Protein AF-0000000074722954 (afdb_homodimer)

Nearest PDB structures (foldseek):
  5m5e-assembly1_B  TM=3.782E-01  e=3.206E-01  Homo sapiens
  1yem-assembly1_A  TM=3.298E-01  e=7.039E-01  Pyrococcus furiosus DSM 3638
  4ktp-assembly1_B  TM=2.434E-01  e=5.622E-01  [Bacillus] selenitireducens MLS10
  6r31-assembly1_A  TM=1.936E-01  e=6.654E-01  Acetivibrio thermocellus ATCC 27405
  4zk9-assembly1_A  TM=1.381E-01  e=1.635E+00  Orf virus (strain NZ2)

pLDDT: mean 85.46, std 16.98, range [36.28, 98.69]

Structure (mmCIF, N/CA/C/O backbone):
data_AF-0000000074722954-model_v1
#
loop_
_entity.id
_entity.type
_entity.pdbx_description
1 polymer 'Excinuclease ABC subunit B'
#
loop_
_atom_site.group_PDB
_atom_site.id
_atom_site.type_symbol
_atom_site.label_atom_id
_atom_site.label_alt_id
_atom_site.label_comp_id
_atom_site.label_asym_id
_atom_site.label_entity_id
_atom_site.label_seq_id
_atom_site.pdbx_PDB_ins_code
_atom_site.Cartn_x
_atom_site.Cartn_y
_atom_site.Cartn_z
_atom_site.occupancy
_atom_site.B_iso_or_equiv
_atom_site.auth_seq_id
_atom_site.auth_comp_id
_atom_site.auth_asym_id
_atom_site.auth_atom_id
_atom_site.pdbx_PDB_model_num
ATOM 1 N N . MET A 1 1 ? 39 -19.141 -44.406 1 36.28 1 MET A N 1
ATOM 2 C 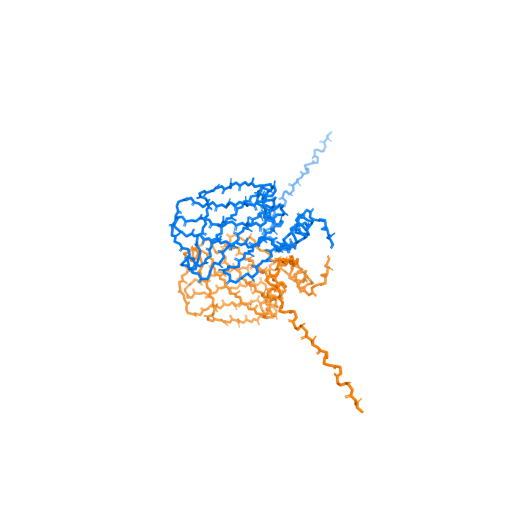CA . MET A 1 1 ? 37.625 -19.5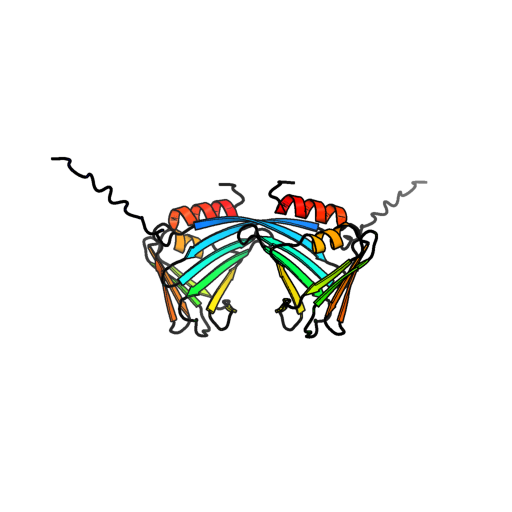47 -44.094 1 36.28 1 MET A CA 1
ATOM 3 C C . MET A 1 1 ? 37.219 -19.125 -42.688 1 36.28 1 MET A C 1
ATOM 5 O O . MET A 1 1 ? 37.781 -19.641 -41.719 1 36.28 1 MET A O 1
ATOM 9 N N . LEU A 1 2 ? 36.969 -17.797 -42.531 1 47.62 2 LEU A N 1
ATOM 10 C CA . LEU A 1 2 ? 36.625 -17.156 -41.281 1 47.62 2 LEU A CA 1
ATOM 11 C C . LEU A 1 2 ? 35.281 -17.672 -40.781 1 47.62 2 LEU A C 1
ATOM 13 O O . LEU A 1 2 ? 34.25 -17.547 -41.438 1 47.62 2 LEU A O 1
ATOM 17 N N . ARG A 1 3 ? 35.219 -18.703 -39.812 1 49.28 3 ARG A N 1
ATOM 18 C CA . ARG A 1 3 ? 34.062 -19.234 -39.125 1 49.28 3 ARG A CA 1
ATOM 19 C C . ARG A 1 3 ? 33.312 -18.109 -38.375 1 49.28 3 ARG A C 1
ATOM 21 O O . ARG A 1 3 ? 33.906 -17.453 -37.531 1 49.28 3 ARG A O 1
ATOM 28 N N . ALA A 1 4 ? 32.344 -17.406 -38.969 1 46.69 4 ALA A N 1
ATOM 29 C CA . ALA A 1 4 ? 31.406 -16.516 -38.281 1 46.69 4 ALA A CA 1
ATOM 30 C C . ALA A 1 4 ? 30.75 -17.234 -37.094 1 46.69 4 ALA A C 1
ATOM 32 O O . ALA A 1 4 ? 30.062 -18.234 -37.281 1 46.69 4 ALA A O 1
ATOM 33 N N . LEU A 1 5 ? 31.219 -17.078 -35.906 1 47.38 5 LEU A N 1
ATOM 34 C CA . LEU A 1 5 ? 30.562 -17.516 -34.656 1 47.38 5 LEU A CA 1
ATOM 35 C C . LEU A 1 5 ? 29.266 -16.75 -34.438 1 47.38 5 LEU A C 1
ATOM 37 O O . LEU A 1 5 ? 29.266 -15.531 -34.281 1 47.38 5 LEU A O 1
ATOM 41 N N . ALA A 1 6 ? 28.141 -17.188 -34.938 1 46.88 6 ALA A N 1
ATOM 42 C CA . ALA A 1 6 ? 26.797 -16.672 -34.656 1 46.88 6 ALA A CA 1
ATOM 43 C C . ALA A 1 6 ? 26.5 -16.734 -33.156 1 46.88 6 ALA A C 1
ATOM 45 O O . ALA A 1 6 ? 26.406 -17.828 -32.594 1 46.88 6 ALA A O 1
ATOM 46 N N . ILE A 1 7 ? 26.828 -15.734 -32.438 1 46.44 7 ILE A N 1
ATOM 47 C CA . ILE A 1 7 ? 26.359 -15.609 -31.047 1 46.44 7 ILE A CA 1
ATOM 48 C C . ILE A 1 7 ? 24.828 -15.547 -31.031 1 46.44 7 ILE A C 1
ATOM 50 O O . ILE A 1 7 ? 24.234 -14.594 -31.547 1 46.44 7 ILE A O 1
ATOM 54 N N . LEU A 1 8 ? 24.188 -16.672 -31.125 1 42.78 8 LEU A N 1
ATOM 55 C CA . LEU A 1 8 ? 22.75 -16.703 -30.844 1 42.78 8 LEU A CA 1
ATOM 56 C C . LEU A 1 8 ? 22.453 -16.047 -29.5 1 42.78 8 LEU A C 1
ATOM 58 O O . LEU A 1 8 ? 22.766 -16.609 -28.438 1 42.78 8 LEU A O 1
ATOM 62 N N . LEU A 1 9 ? 22.422 -14.766 -29.453 1 44.19 9 LEU A N 1
ATOM 63 C CA . LEU A 1 9 ? 21.844 -14.102 -28.281 1 44.19 9 LEU A CA 1
ATOM 64 C C . LEU A 1 9 ? 20.453 -14.648 -28 1 44.19 9 LEU A C 1
ATOM 66 O O . LEU A 1 9 ? 19.5 -14.367 -28.734 1 44.19 9 LEU A O 1
ATOM 70 N N . LEU A 1 10 ? 20.328 -15.852 -27.453 1 39.53 10 LEU A N 1
ATOM 71 C CA . LEU A 1 10 ? 19.047 -16.25 -26.875 1 39.53 10 LEU A CA 1
ATOM 72 C C . LEU A 1 10 ? 18.453 -15.133 -26.016 1 39.53 10 LE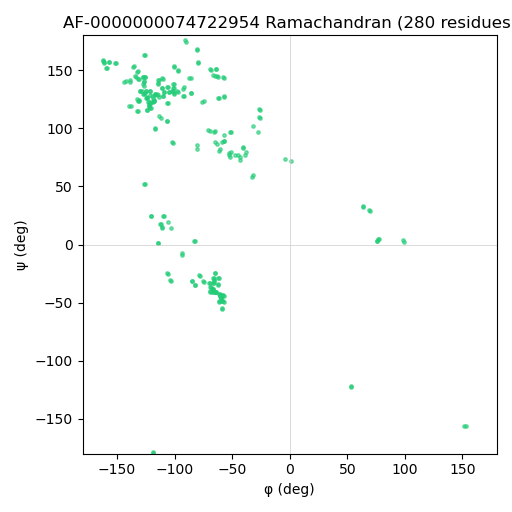U A C 1
ATOM 74 O O . LEU A 1 10 ? 19 -14.805 -24.969 1 39.53 10 LEU A O 1
ATOM 78 N N . SER A 1 11 ? 17.906 -14.156 -26.609 1 41.16 11 SER A N 1
ATOM 79 C CA . SER A 1 11 ? 17.031 -13.273 -25.844 1 41.16 11 SER A CA 1
ATOM 80 C C . SER A 1 11 ? 16.109 -14.07 -24.922 1 41.16 11 SER A C 1
ATOM 82 O O . SER A 1 11 ? 15.18 -14.727 -25.391 1 41.16 11 SER A O 1
ATOM 84 N N . THR A 1 12 ? 16.609 -14.633 -23.875 1 42.72 12 THR A N 1
ATOM 85 C CA . THR A 1 12 ? 15.719 -15.227 -22.875 1 42.72 12 THR A CA 1
ATOM 86 C C . THR A 1 12 ? 14.492 -14.344 -22.641 1 42.72 12 THR A C 1
ATOM 88 O O . THR A 1 12 ? 14.633 -13.156 -22.344 1 42.72 12 THR A O 1
ATOM 91 N N . ALA A 1 13 ? 13.516 -14.422 -23.406 1 45.38 13 ALA A N 1
ATOM 92 C CA . ALA A 1 13 ? 12.219 -13.82 -23.109 1 45.38 13 ALA A CA 1
ATOM 93 C C . ALA A 1 13 ? 12.016 -13.695 -21.609 1 45.38 13 ALA A C 1
ATOM 95 O O . ALA A 1 13 ? 12.359 -14.602 -20.844 1 45.38 13 ALA A O 1
ATOM 96 N N . PRO A 1 14 ? 12.047 -12.469 -21.125 1 46.34 14 PRO A N 1
ATOM 97 C CA . PRO A 1 14 ? 11.797 -12.398 -19.688 1 46.34 14 PRO A CA 1
ATOM 98 C C . PRO A 1 14 ? 10.719 -13.375 -19.219 1 46.34 14 PRO A C 1
ATOM 100 O O . PRO A 1 14 ? 9.586 -13.328 -19.719 1 46.34 14 PRO A O 1
ATOM 103 N N . ALA A 1 15 ? 10.984 -14.625 -19.078 1 49.38 15 ALA A N 1
ATOM 104 C CA . ALA A 1 15 ? 10.141 -15.617 -18.422 1 49.38 15 ALA A CA 1
ATOM 105 C C . ALA A 1 15 ? 9.234 -14.969 -17.375 1 49.38 15 ALA A C 1
ATOM 107 O O . ALA A 1 15 ? 9.609 -13.969 -16.75 1 49.38 15 ALA A O 1
ATOM 108 N N . LEU A 1 16 ? 7.797 -14.961 -17.484 1 63.81 16 LEU A N 1
ATOM 109 C CA . LEU A 1 16 ? 6.684 -14.766 -16.562 1 63.81 16 LEU A CA 1
ATOM 110 C C . LEU A 1 16 ? 7.027 -15.289 -15.172 1 63.81 16 LEU A C 1
ATOM 112 O O . LEU A 1 16 ? 6.629 -16.406 -14.805 1 63.81 16 LEU A O 1
ATOM 116 N N . ALA A 1 17 ? 8.102 -14.75 -14.602 1 81.75 17 ALA A N 1
ATOM 117 C CA . ALA A 1 17 ? 8.719 -15.281 -13.391 1 81.75 17 ALA A CA 1
ATOM 118 C C . ALA A 1 17 ? 8.047 -14.727 -12.141 1 81.75 17 ALA A C 1
ATOM 120 O O . ALA A 1 17 ? 7.438 -13.648 -12.18 1 81.75 17 ALA A O 1
ATOM 121 N N . TRP A 1 18 ? 7.914 -15.523 -11.117 1 92.69 18 TRP A N 1
ATOM 122 C CA . TRP A 1 18 ? 7.625 -15.086 -9.758 1 92.69 18 TRP A CA 1
ATOM 123 C C . TRP A 1 18 ? 8.742 -14.195 -9.219 1 92.69 18 TRP A C 1
ATOM 125 O O . TRP A 1 18 ? 9.93 -14.508 -9.383 1 92.69 18 TRP A O 1
ATOM 135 N N . GLU A 1 19 ? 8.398 -12.977 -8.727 1 89.31 19 GLU A N 1
ATOM 136 C CA . GLU A 1 19 ? 9.367 -12.016 -8.203 1 89.31 19 GLU A CA 1
ATOM 137 C C . GLU A 1 19 ? 8.922 -11.461 -6.852 1 89.31 19 GLU A C 1
ATOM 139 O O . GLU A 1 19 ? 7.727 -11.32 -6.598 1 89.31 19 GLU A O 1
ATOM 144 N N . VAL A 1 20 ? 9.898 -11.25 -5.941 1 86 20 VAL A N 1
ATOM 145 C CA . VAL A 1 20 ? 9.641 -10.555 -4.688 1 86 20 VAL A CA 1
ATOM 146 C C . VAL A 1 20 ? 10.047 -9.086 -4.82 1 86 20 VAL A C 1
ATOM 148 O O . VAL A 1 20 ? 11.078 -8.773 -5.418 1 86 20 VAL A O 1
ATOM 151 N N . ARG A 1 21 ? 9.164 -8.266 -4.406 1 77.69 21 ARG A N 1
ATOM 152 C CA . ARG A 1 21 ? 9.438 -6.836 -4.309 1 77.69 21 ARG A CA 1
ATOM 153 C C . ARG A 1 21 ? 9.305 -6.352 -2.865 1 77.69 21 ARG A C 1
ATOM 155 O O . ARG A 1 21 ? 8.5 -6.875 -2.098 1 77.69 21 ARG A O 1
ATOM 162 N N . GLN A 1 22 ? 10.367 -5.75 -2.516 1 71.56 22 GLN A N 1
ATOM 163 C CA . GLN A 1 22 ? 10.359 -5.152 -1.184 1 71.56 22 GLN A CA 1
ATOM 164 C C . GLN A 1 22 ? 10.414 -3.629 -1.262 1 71.56 22 GLN A C 1
ATOM 166 O O . GLN A 1 22 ? 11.203 -3.07 -2.023 1 71.56 22 GLN A O 1
ATOM 171 N N . GLY A 1 23 ? 9.422 -3.053 -0.933 1 67 23 GLY A N 1
ATOM 172 C CA . GLY A 1 23 ? 9.539 -1.604 -0.909 1 67 23 GLY A CA 1
ATOM 173 C C . GLY A 1 23 ? 9.102 -0.988 0.406 1 67 23 GLY A C 1
ATOM 174 O O . GLY A 1 23 ? 8.289 -1.567 1.129 1 67 23 GLY A O 1
ATOM 175 N N . ARG A 1 24 ? 9.922 -0.204 0.87 1 71.88 24 ARG A N 1
ATOM 176 C CA . ARG A 1 24 ? 9.609 0.565 2.068 1 71.88 24 ARG A CA 1
ATOM 177 C C . ARG A 1 24 ? 8.531 1.609 1.784 1 71.88 24 ARG A C 1
ATOM 179 O O . ARG A 1 24 ? 8.734 2.51 0.966 1 71.88 24 ARG A O 1
ATOM 186 N N . ILE A 1 25 ? 7.285 1.166 2.156 1 77.44 25 ILE A N 1
ATOM 187 C CA . ILE A 1 25 ? 6.258 2.197 2.061 1 77.44 25 ILE A CA 1
ATOM 188 C C . ILE A 1 25 ? 6.391 3.17 3.23 1 77.44 25 ILE A C 1
ATOM 190 O O . ILE A 1 25 ? 6.531 2.75 4.383 1 77.44 25 ILE A O 1
ATOM 194 N N . CYS A 1 26 ? 6.551 4.43 2.844 1 86.88 26 CYS A N 1
ATOM 195 C CA . CYS A 1 26 ? 6.578 5.477 3.859 1 8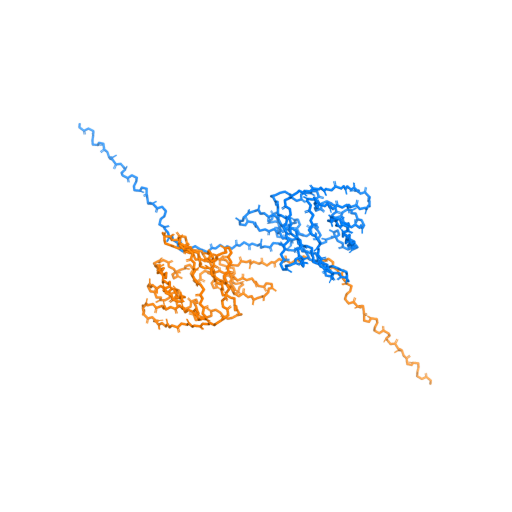6.88 26 CYS A CA 1
ATOM 196 C C . CYS A 1 26 ? 5.188 6.051 4.086 1 86.88 26 CYS A C 1
ATOM 198 O O . CYS A 1 26 ? 4.484 6.383 3.133 1 86.88 26 CYS A O 1
ATOM 200 N N . GLU A 1 27 ? 4.805 6.066 5.34 1 89.31 27 GLU A N 1
ATOM 201 C CA . GLU A 1 27 ? 3.494 6.625 5.648 1 89.31 27 GLU A CA 1
ATOM 202 C C . GLU A 1 27 ? 3.598 7.738 6.688 1 89.31 27 GLU A C 1
ATOM 204 O O . GLU A 1 27 ? 4.328 7.605 7.672 1 89.31 27 GLU A O 1
ATOM 209 N N . LEU A 1 28 ? 2.963 8.891 6.465 1 92.88 28 LEU A N 1
ATOM 210 C CA . LEU A 1 28 ? 2.691 9.969 7.406 1 92.88 28 LEU A CA 1
ATOM 211 C C . LEU A 1 28 ? 1.219 9.992 7.801 1 92.88 28 LEU A C 1
ATOM 213 O O . LEU A 1 28 ? 0.343 10.094 6.938 1 92.88 28 LEU A O 1
ATOM 217 N N . VAL A 1 29 ? 0.978 9.859 9.141 1 91.94 29 VAL A N 1
ATOM 218 C CA . VAL A 1 29 ? -0.409 9.695 9.562 1 91.94 29 VAL A CA 1
ATOM 219 C C . VAL A 1 29 ? -0.751 10.742 10.625 1 91.94 29 VAL A C 1
ATOM 221 O O . VAL A 1 29 ? 0.077 11.07 11.477 1 91.94 29 VAL A O 1
ATOM 224 N N . HIS A 1 30 ? -1.931 11.289 10.539 1 93.12 30 HIS A N 1
ATOM 225 C CA . HIS A 1 30 ? -2.572 12.109 11.562 1 93.12 30 HIS A CA 1
ATOM 226 C C . HIS A 1 30 ? -4.004 11.656 11.82 1 93.12 30 HIS A C 1
ATOM 228 O O . HIS A 1 30 ? -4.844 11.688 10.914 1 93.12 30 HIS A O 1
ATOM 234 N N . ASP A 1 31 ? -4.223 11.18 13.031 1 87.81 31 ASP A N 1
ATOM 235 C CA . ASP A 1 31 ? -5.578 10.828 13.438 1 87.81 31 ASP A CA 1
ATOM 236 C C . ASP A 1 31 ? -6.176 11.914 14.344 1 87.81 31 ASP A C 1
ATOM 238 O O . ASP A 1 31 ? -6.105 11.812 15.57 1 87.81 31 ASP A O 1
ATOM 242 N N . GLY A 1 32 ? -6.777 12.844 13.594 1 87.38 32 GLY A N 1
ATOM 243 C CA . GLY A 1 32 ? -7.312 13.984 14.32 1 87.38 32 GLY A CA 1
ATOM 244 C C . GLY A 1 32 ? -8.758 13.805 14.742 1 87.38 32 GLY A C 1
ATOM 245 O O . GLY A 1 32 ? -9.367 12.773 14.453 1 87.38 32 GLY A O 1
ATOM 246 N N . GLU A 1 33 ? -9.242 14.766 15.469 1 85.62 33 GLU A N 1
ATOM 247 C CA . GLU A 1 33 ? -10.602 14.742 15.992 1 85.62 33 GLU A CA 1
ATOM 248 C C . GLU A 1 33 ? -11.625 14.828 14.867 1 85.62 33 GLU A C 1
ATOM 250 O O . GLU A 1 33 ? -12.672 14.188 14.922 1 85.62 33 GLU A O 1
ATOM 255 N N . ASP A 1 34 ? -11.227 15.562 13.844 1 86.44 34 ASP A N 1
ATOM 256 C CA . ASP A 1 34 ? -12.227 15.844 12.82 1 86.44 34 ASP A CA 1
ATOM 257 C C . ASP A 1 34 ? -11.961 15.023 11.555 1 86.44 34 ASP A C 1
ATOM 259 O O . ASP A 1 34 ? -12.867 14.828 10.742 1 86.44 34 ASP A O 1
ATOM 263 N N . ALA A 1 35 ? -10.75 14.688 11.469 1 92.88 35 ALA A N 1
ATOM 264 C CA . ALA A 1 35 ? -10.383 13.945 10.266 1 92.88 35 ALA A CA 1
ATOM 265 C C . ALA A 1 35 ? -9.086 13.164 10.484 1 92.88 35 ALA A C 1
ATOM 267 O O . ALA A 1 35 ? -8.266 13.531 11.32 1 92.88 35 ALA A O 1
ATOM 268 N N . S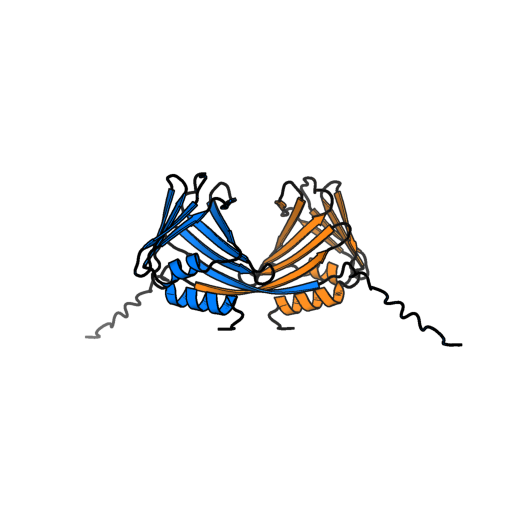ER A 1 36 ? -8.992 12.102 9.758 1 92.31 36 SER A N 1
ATOM 269 C CA . SER A 1 36 ? -7.703 11.43 9.625 1 92.31 36 SER A CA 1
ATOM 270 C C . SER A 1 36 ? -7.035 11.758 8.289 1 92.31 36 SER A C 1
ATOM 272 O O . SER A 1 36 ? -7.711 11.875 7.266 1 92.31 36 SER A O 1
ATOM 274 N N . VAL A 1 37 ? -5.773 11.992 8.32 1 95.44 37 VAL A N 1
ATOM 275 C CA . VAL A 1 37 ? -4.957 12.266 7.141 1 95.44 37 VAL A CA 1
ATOM 276 C C . VAL A 1 37 ? -3.836 11.234 7.039 1 95.44 37 VAL A C 1
ATOM 278 O O . VAL A 1 37 ? -3.164 10.938 8.031 1 95.44 37 VAL A O 1
ATOM 281 N N . ARG A 1 38 ? -3.658 10.664 5.832 1 93.88 38 ARG A N 1
ATOM 282 C CA . ARG A 1 38 ? -2.586 9.719 5.551 1 93.88 38 ARG A CA 1
ATOM 283 C C . ARG A 1 38 ? -1.857 10.086 4.262 1 93.88 38 ARG A C 1
ATOM 285 O O . ARG A 1 38 ? -2.486 10.266 3.217 1 93.88 38 ARG A O 1
ATOM 292 N N . VAL A 1 39 ? -0.583 10.266 4.336 1 95.69 39 VAL A N 1
ATOM 293 C CA . VAL A 1 39 ? 0.276 10.422 3.17 1 95.69 39 VAL A CA 1
ATOM 294 C C . VAL A 1 39 ? 1.143 9.18 2.992 1 95.69 39 VAL A C 1
ATOM 296 O O . VAL A 1 39 ? 1.722 8.672 3.957 1 95.69 39 VAL A O 1
ATOM 299 N N . THR A 1 40 ? 1.2 8.633 1.784 1 90.81 40 THR A N 1
ATOM 300 C CA . THR A 1 40 ? 2.018 7.453 1.513 1 90.81 40 THR A CA 1
ATOM 301 C C . THR A 1 40 ? 2.965 7.711 0.344 1 90.81 40 THR A C 1
ATOM 303 O O . THR A 1 40 ? 2.654 8.5 -0.549 1 90.81 40 THR A O 1
ATOM 306 N N . TYR A 1 41 ? 4.105 7.168 0.427 1 90.25 41 TYR A N 1
ATOM 307 C CA . TYR A 1 41 ? 5.031 7.031 -0.694 1 90.25 41 TYR A CA 1
ATOM 308 C C . TYR A 1 41 ? 5.387 5.566 -0.931 1 90.25 41 TYR A C 1
ATOM 310 O O . TYR A 1 41 ? 5.832 4.875 -0.012 1 90.25 41 TYR A O 1
ATOM 318 N N . ASP A 1 42 ? 5.094 5.137 -2.096 1 77.56 42 ASP A N 1
ATOM 319 C CA . ASP A 1 42 ? 5.473 3.795 -2.533 1 77.56 42 ASP A CA 1
ATOM 320 C C . ASP A 1 42 ? 6.617 3.848 -3.543 1 77.56 42 ASP A C 1
ATOM 322 O O . ASP A 1 42 ? 6.418 4.238 -4.695 1 77.56 42 ASP A O 1
ATOM 326 N N . PRO A 1 43 ? 7.805 3.48 -3.123 1 74.38 43 PRO A N 1
ATOM 327 C CA . PRO A 1 43 ? 8.938 3.557 -4.043 1 74.38 43 PRO A CA 1
ATOM 328 C C . PRO A 1 43 ? 8.805 2.6 -5.227 1 74.38 43 PRO A C 1
ATOM 330 O O . PRO A 1 43 ? 9.453 2.795 -6.262 1 74.38 43 PRO A O 1
ATOM 333 N N . ALA A 1 44 ? 8.078 1.585 -5.078 1 65.25 44 ALA A N 1
ATOM 334 C CA . ALA A 1 44 ? 7.902 0.642 -6.18 1 65.25 44 ALA A CA 1
ATOM 335 C C . ALA A 1 44 ? 7.082 1.262 -7.309 1 65.25 44 ALA A C 1
ATOM 337 O O . ALA A 1 44 ? 7.266 0.923 -8.477 1 65.25 44 ALA A O 1
ATOM 338 N N . LEU A 1 45 ? 6.164 2.012 -7.164 1 64.06 45 LEU A N 1
ATOM 339 C CA . LEU A 1 45 ? 5.332 2.766 -8.094 1 64.06 45 LEU A CA 1
ATOM 340 C C . LEU A 1 45 ? 5.699 4.246 -8.078 1 64.06 45 LEU A C 1
ATOM 342 O O . LEU A 1 45 ? 5.246 5.012 -8.93 1 64.06 45 LEU A O 1
ATOM 346 N N . PRO A 1 46 ? 6.812 4.492 -7.613 1 77.56 46 PRO A N 1
ATOM 347 C CA . PRO A 1 46 ? 7.238 5.746 -6.984 1 77.56 46 PRO A CA 1
ATOM 348 C C . PRO A 1 46 ? 6.156 6.824 -7.027 1 77.56 46 PRO A C 1
ATOM 350 O O . PRO A 1 46 ? 6.203 7.715 -7.879 1 77.56 46 PRO A O 1
ATOM 353 N N . GLU A 1 47 ? 5.16 6.688 -6.242 1 86.75 47 GLU A N 1
ATOM 354 C CA . GLU A 1 47 ? 4.023 7.602 -6.18 1 86.75 47 GLU A CA 1
ATOM 355 C C . GLU A 1 47 ? 3.672 7.945 -4.734 1 86.75 47 GLU A C 1
ATOM 357 O O . GLU A 1 47 ? 3.824 7.113 -3.838 1 86.75 47 GLU A O 1
ATOM 362 N N . TYR A 1 48 ? 3.24 9.273 -4.734 1 93 48 TYR A N 1
ATOM 363 C CA . TYR A 1 48 ? 2.674 9.75 -3.477 1 93 48 TYR A CA 1
ATOM 364 C C . TYR A 1 48 ? 1.152 9.672 -3.502 1 93 48 TYR A C 1
ATOM 366 O O . TYR A 1 48 ? 0.538 9.766 -4.566 1 93 48 TYR A O 1
ATOM 374 N N . ALA A 1 49 ? 0.593 9.469 -2.35 1 92.62 49 ALA A N 1
ATOM 375 C CA . ALA A 1 49 ? -0.846 9.641 -2.168 1 92.62 49 ALA A CA 1
ATOM 376 C C . ALA A 1 49 ? -1.154 10.336 -0.848 1 92.62 49 ALA A C 1
ATOM 378 O O . ALA A 1 49 ? -0.497 10.086 0.165 1 92.62 49 ALA A O 1
ATOM 379 N N . ILE A 1 50 ? -2.143 11.242 -0.907 1 96.5 50 ILE A N 1
ATOM 380 C CA . ILE A 1 50 ? -2.736 11.75 0.322 1 96.5 50 ILE A CA 1
ATOM 381 C C . ILE A 1 50 ? -4.203 11.336 0.399 1 96.5 50 ILE A C 1
ATOM 383 O O . ILE A 1 50 ? -4.945 11.461 -0.579 1 96.5 50 ILE A O 1
ATOM 387 N N . ALA A 1 51 ? -4.559 10.766 1.523 1 93.75 51 ALA A N 1
ATOM 388 C CA . ALA A 1 51 ? -5.934 10.375 1.83 1 93.75 51 ALA A CA 1
ATOM 389 C C . ALA A 1 51 ? -6.469 11.148 3.033 1 93.75 51 ALA A C 1
ATOM 391 O O . ALA A 1 51 ? -5.809 11.227 4.07 1 93.75 51 ALA A O 1
ATOM 392 N N . ILE A 1 52 ? -7.66 11.758 2.896 1 95.38 52 ILE A N 1
ATOM 393 C CA . ILE A 1 52 ? -8.312 12.516 3.957 1 95.38 52 ILE A CA 1
ATOM 394 C C . ILE A 1 52 ? -9.688 11.93 4.246 1 95.38 52 ILE A C 1
ATOM 396 O O . ILE A 1 52 ? -10.547 11.883 3.361 1 95.38 52 ILE A O 1
ATOM 400 N N . THR A 1 53 ? -9.875 11.477 5.453 1 92.44 53 THR A N 1
ATOM 401 C CA . THR A 1 53 ? -11.125 10.875 5.902 1 92.44 53 THR A CA 1
ATOM 402 C C . THR A 1 53 ? -11.75 11.703 7.023 1 92.44 53 THR A C 1
ATOM 404 O O . THR A 1 53 ? -11.383 11.555 8.188 1 92.44 53 THR A O 1
ATOM 407 N N . PRO A 1 54 ? -12.727 12.516 6.688 1 93.88 54 PRO A N 1
ATOM 408 C CA . PRO A 1 54 ? -13.414 13.289 7.723 1 93.88 54 PRO A CA 1
ATOM 409 C C . PRO A 1 54 ? -14.469 12.477 8.461 1 93.88 54 PRO A C 1
ATOM 411 O O . PRO A 1 54 ? -14.781 11.352 8.07 1 93.88 54 PRO A O 1
ATOM 414 N N . LYS A 1 55 ? -14.922 13.055 9.547 1 89.38 55 LYS A N 1
ATOM 415 C CA . LYS A 1 55 ? -15.984 12.414 10.32 1 89.38 55 LYS A CA 1
ATOM 416 C C . LYS A 1 55 ? -17.281 12.367 9.531 1 89.38 55 LYS A C 1
ATOM 418 O O . LYS A 1 55 ? -18.078 11.438 9.688 1 89.38 55 LYS A O 1
ATOM 423 N N . ARG A 1 56 ? -17.5 13.391 8.633 1 91.5 56 ARG A N 1
ATOM 424 C CA . ARG A 1 56 ? -18.641 13.414 7.719 1 91.5 56 ARG A CA 1
ATOM 425 C C . ARG A 1 56 ? -18.188 13.211 6.277 1 91.5 56 ARG A C 1
ATOM 427 O O . ARG A 1 56 ? -17.141 13.727 5.863 1 91.5 56 ARG A O 1
ATOM 434 N N . PRO A 1 57 ? -18.922 12.555 5.562 1 91.88 57 PRO A N 1
ATOM 435 C CA . PRO A 1 57 ? -18.484 12.211 4.207 1 91.88 57 PRO A CA 1
ATOM 436 C C . PRO A 1 57 ? -18.312 13.438 3.318 1 91.88 57 PRO A C 1
ATOM 438 O O . PRO A 1 57 ? -18.969 14.453 3.518 1 91.88 57 PRO A O 1
ATOM 441 N N . TRP A 1 58 ? -17.391 13.266 2.379 1 94.75 58 TRP A N 1
ATOM 442 C CA . TRP A 1 58 ? -17.203 14.273 1.337 1 94.75 58 TRP A CA 1
ATOM 443 C C . TRP A 1 58 ? -18.391 14.312 0.395 1 94.75 58 TRP A C 1
ATOM 445 O O . TRP A 1 58 ? -19.062 13.297 0.172 1 94.75 58 TRP A O 1
ATOM 455 N N . GLN A 1 59 ? -18.625 15.484 -0.157 1 92.12 59 GLN A N 1
ATOM 456 C CA . GLN A 1 59 ? -19.547 15.641 -1.283 1 92.12 59 GLN A CA 1
ATOM 457 C C . GLN A 1 59 ? -18.781 15.75 -2.6 1 92.12 59 GLN A C 1
ATOM 459 O O . GLN A 1 59 ? -17.641 16.219 -2.623 1 92.12 59 GLN A O 1
ATOM 464 N N . GLN A 1 60 ? -19.469 15.336 -3.574 1 91.12 60 GLN A N 1
ATOM 465 C CA . GLN A 1 60 ? -18.828 15.406 -4.879 1 91.12 60 GLN A CA 1
ATOM 466 C C . GLN A 1 60 ? -18.5 16.844 -5.254 1 91.12 60 GLN A C 1
ATOM 468 O O . GLN A 1 60 ? -19.234 17.766 -4.879 1 91.12 60 GLN A O 1
ATOM 473 N N . GLY A 1 61 ? -17.359 16.969 -5.941 1 92 61 GLY A N 1
ATOM 474 C CA . GLY A 1 61 ? -16.906 18.25 -6.473 1 92 61 GLY A CA 1
ATOM 475 C C . GLY A 1 61 ? -15.867 18.094 -7.574 1 92 61 GLY A C 1
ATOM 476 O O . GLY A 1 61 ? -15.203 17.062 -7.668 1 92 61 GLY A O 1
ATOM 477 N N . SER A 1 62 ? -15.75 19.141 -8.43 1 93.88 62 SER A N 1
ATOM 478 C CA . SER A 1 62 ? -14.898 19.047 -9.602 1 93.88 62 SER A CA 1
ATOM 479 C C . SER A 1 62 ? -13.453 19.391 -9.266 1 93.88 62 SER A C 1
ATOM 481 O O . SER A 1 62 ? -12.523 18.906 -9.93 1 93.88 62 SER A O 1
ATOM 483 N N . ILE A 1 63 ? -13.336 20.312 -8.273 1 96.56 63 ILE A N 1
ATOM 484 C CA . ILE A 1 63 ? -11.992 20.766 -7.922 1 96.56 63 ILE A CA 1
ATOM 485 C C . ILE A 1 63 ? -11.742 20.531 -6.434 1 96.56 63 ILE A C 1
ATOM 487 O O . ILE A 1 63 ? -12.57 20.906 -5.594 1 96.56 63 ILE A O 1
ATOM 491 N N . PHE A 1 64 ? -10.742 19.891 -6.152 1 97.75 64 PHE A N 1
ATOM 492 C CA . PHE A 1 64 ? -10.242 19.75 -4.789 1 97.75 64 PHE A CA 1
ATOM 493 C C . PHE A 1 64 ? -9.07 20.703 -4.543 1 97.75 64 PHE A C 1
ATOM 495 O O . PHE A 1 64 ? -8.195 20.844 -5.398 1 97.75 64 PHE A O 1
ATOM 502 N N . ALA A 1 65 ? -9.125 21.375 -3.371 1 98.25 65 ALA A N 1
ATOM 503 C CA . ALA A 1 65 ? -8.039 22.297 -3.025 1 98.25 65 ALA A CA 1
ATOM 504 C C . ALA A 1 65 ? -7.562 22.062 -1.594 1 98.25 65 ALA A C 1
ATOM 506 O O . ALA A 1 65 ? -8.336 21.625 -0.738 1 98.25 65 ALA A O 1
ATOM 507 N N . MET A 1 66 ? -6.324 22.281 -1.358 1 98.31 66 MET A N 1
ATOM 508 C CA . MET A 1 66 ? -5.734 22.375 -0.027 1 98.31 66 MET A CA 1
ATOM 509 C C . MET A 1 66 ? -5.109 23.766 0.183 1 98.31 66 MET A C 1
ATOM 511 O O . MET A 1 66 ? -4.285 24.203 -0.62 1 98.31 66 MET A O 1
ATOM 515 N N . ARG A 1 67 ? -5.574 24.406 1.18 1 98.69 67 ARG A N 1
ATOM 516 C CA . ARG A 1 67 ? -4.988 25.672 1.595 1 98.69 67 ARG A CA 1
ATOM 517 C C . ARG A 1 67 ? -4.141 25.5 2.852 1 98.69 67 ARG A C 1
ATOM 519 O O . ARG A 1 67 ? -4.598 24.922 3.838 1 98.69 67 ARG A O 1
ATOM 526 N N . PHE A 1 68 ? -2.979 26.016 2.801 1 98.69 68 PHE A N 1
ATOM 527 C CA . PHE A 1 68 ? -2.074 26.016 3.945 1 98.69 68 PHE A CA 1
ATOM 528 C C . PHE A 1 68 ? -1.904 27.422 4.512 1 98.69 68 PHE A C 1
ATOM 530 O O . PHE A 1 68 ? -1.572 28.344 3.777 1 98.69 68 PHE A O 1
ATOM 537 N N . ASP A 1 69 ? -2.125 27.531 5.809 1 98.62 69 ASP A N 1
ATOM 538 C CA . ASP A 1 69 ? -2 28.812 6.488 1 98.62 69 ASP A CA 1
ATOM 539 C C . ASP A 1 69 ? -0.841 28.812 7.48 1 98.62 69 ASP A C 1
ATOM 541 O O . ASP A 1 69 ? -0.761 27.922 8.336 1 98.62 69 ASP A O 1
ATOM 545 N N . GLY A 1 70 ? 0.012 29.688 7.414 1 98.19 70 GLY A N 1
ATOM 546 C CA . GLY A 1 70 ? 1.196 29.828 8.242 1 98.19 70 GLY A CA 1
ATOM 547 C C . GLY A 1 70 ? 2.332 30.562 7.551 1 98.19 70 GLY A C 1
ATOM 548 O O . GLY A 1 70 ? 2.096 31.391 6.668 1 98.19 70 GLY A O 1
ATOM 549 N N . PRO A 1 71 ? 3.59 30.359 7.969 1 98 71 PRO A N 1
ATOM 550 C CA . PRO A 1 71 ? 4.754 31.125 7.5 1 98 71 PRO A CA 1
ATOM 551 C C . PRO A 1 71 ? 4.996 30.969 6 1 98 71 PRO A C 1
ATOM 553 O O . PRO A 1 71 ? 5.547 31.859 5.363 1 98 71 PRO A O 1
ATOM 556 N N . ARG A 1 72 ? 4.629 29.859 5.434 1 97.88 72 ARG A N 1
ATOM 557 C CA . ARG A 1 72 ? 4.797 29.609 4.008 1 97.88 72 ARG A CA 1
ATOM 558 C C . ARG A 1 72 ? 3.477 29.203 3.361 1 97.88 72 ARG A C 1
ATOM 560 O O . ARG A 1 72 ? 3.4 28.172 2.676 1 97.88 72 ARG A O 1
ATOM 567 N N . GLY A 1 73 ? 2.51 30 3.592 1 97.75 73 GLY A N 1
ATOM 568 C CA . GLY A 1 73 ? 1.16 29.734 3.121 1 97.75 73 GLY A CA 1
ATOM 569 C C . GLY A 1 73 ? 1.076 29.562 1.615 1 97.75 73 GLY A C 1
ATOM 570 O O . GLY A 1 73 ? 1.826 30.203 0.872 1 97.75 73 GLY A O 1
ATOM 571 N N . ASN A 1 74 ? 0.201 28.672 1.15 1 97.25 74 ASN A N 1
ATOM 572 C CA . ASN A 1 74 ? -0.045 28.391 -0.258 1 97.25 74 ASN A CA 1
ATOM 573 C C . ASN A 1 74 ? -1.378 27.672 -0.457 1 97.25 74 ASN A C 1
ATOM 575 O O .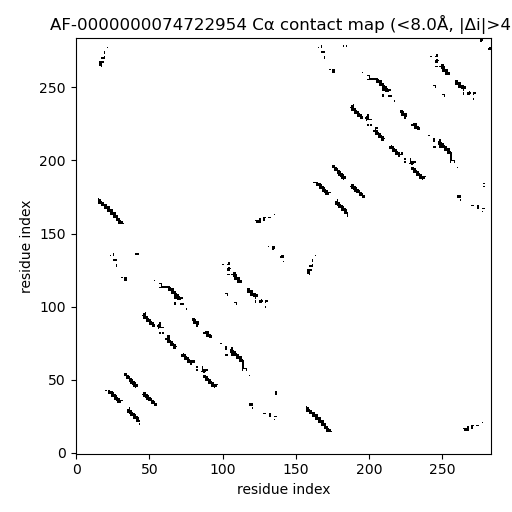 ASN A 1 74 ? -1.963 27.156 0.5 1 97.25 74 ASN A O 1
ATOM 579 N N . THR A 1 75 ? -1.882 27.766 -1.637 1 98.06 75 THR A N 1
ATOM 580 C CA . THR A 1 75 ? -3.059 26.984 -2.018 1 98.06 75 THR A CA 1
ATOM 581 C C . THR A 1 75 ? -2.768 26.141 -3.25 1 98.06 75 THR A C 1
ATOM 583 O O . THR A 1 75 ? -2.266 26.641 -4.258 1 98.06 75 THR A O 1
ATOM 586 N N . ILE A 1 76 ? -3.029 24.812 -3.154 1 97.5 76 ILE A N 1
ATOM 587 C CA . ILE A 1 76 ? -2.875 23.875 -4.262 1 97.5 76 ILE A CA 1
ATOM 588 C C . ILE A 1 76 ? -4.238 23.312 -4.656 1 97.5 76 ILE A C 1
ATOM 590 O O . ILE A 1 76 ? -5.086 23.062 -3.799 1 97.5 76 ILE A O 1
ATOM 594 N N . SER A 1 77 ? -4.426 23.141 -5.949 1 97.12 77 SER A N 1
ATOM 595 C CA . SER A 1 77 ? -5.699 22.609 -6.422 1 97.12 77 SER A CA 1
ATOM 596 C C . SER A 1 77 ? -5.488 21.531 -7.484 1 97.12 77 SER A C 1
ATOM 598 O O . SER A 1 77 ? -4.434 21.484 -8.125 1 97.12 77 SER A O 1
ATOM 600 N N . THR A 1 78 ? -6.383 20.656 -7.605 1 96.25 78 THR A N 1
ATOM 601 C CA . THR A 1 78 ? -6.367 19.594 -8.609 1 96.25 78 THR A CA 1
ATOM 602 C C . THR A 1 78 ? -7.785 19.172 -8.969 1 96.25 78 THR A C 1
ATOM 604 O O . THR A 1 78 ? -8.719 19.359 -8.188 1 96.25 78 THR A O 1
ATOM 607 N N . ASP A 1 79 ? -7.902 18.641 -10.109 1 94.81 79 ASP A N 1
ATOM 608 C CA . ASP A 1 79 ? -9.172 18.016 -10.508 1 94.81 79 ASP A CA 1
ATOM 609 C C . ASP A 1 79 ? -9.039 16.5 -10.609 1 94.81 79 ASP A C 1
ATOM 611 O O . ASP A 1 79 ? -9.922 15.836 -11.148 1 94.81 79 ASP A O 1
ATOM 615 N N . ARG A 1 80 ? -8.023 15.914 -10.086 1 91.25 80 ARG A N 1
ATOM 616 C CA . ARG A 1 80 ? -7.723 14.5 -10.258 1 91.25 80 ARG A CA 1
ATOM 617 C C . ARG A 1 80 ? -7.926 13.734 -8.961 1 91.25 80 ARG A C 1
ATOM 619 O O . ARG A 1 80 ? -7.316 12.688 -8.75 1 91.25 80 ARG A O 1
ATOM 626 N N . HIS A 1 81 ? -8.734 14.203 -8.062 1 93.44 81 HIS A N 1
ATOM 627 C CA . HIS A 1 81 ? -9.039 13.516 -6.82 1 93.44 81 HIS A CA 1
ATOM 628 C C . HIS A 1 81 ? -10.07 12.406 -7.039 1 93.44 81 HIS A C 1
ATOM 630 O O . HIS A 1 81 ? -10.781 12.414 -8.047 1 93.44 81 HIS A O 1
ATOM 636 N N . ALA A 1 82 ? -10.055 11.445 -6.145 1 87.88 82 ALA A N 1
ATOM 637 C CA . ALA A 1 82 ? -11.031 10.359 -6.152 1 87.88 82 ALA A CA 1
ATOM 638 C C . ALA A 1 82 ? -11.711 10.219 -4.789 1 87.88 82 ALA A C 1
ATOM 640 O O . ALA A 1 82 ? -11.086 10.453 -3.752 1 87.88 82 ALA A O 1
ATOM 641 N N . LEU A 1 83 ? -13 9.875 -4.824 1 87.44 83 LEU A N 1
ATOM 642 C CA . LEU A 1 83 ? -13.734 9.539 -3.605 1 87.44 83 LEU A CA 1
ATOM 643 C C . LEU A 1 83 ? -13.969 8.031 -3.51 1 87.44 83 LEU A C 1
ATOM 645 O O . LEU A 1 83 ? -14.242 7.379 -4.52 1 87.44 83 LEU A O 1
ATOM 649 N N . SER A 1 84 ? -13.734 7.504 -2.33 1 80 84 SER A N 1
ATOM 650 C CA . SER A 1 84 ? -14.023 6.098 -2.07 1 80 84 SER A CA 1
ATOM 651 C C . SER A 1 84 ? -14.93 5.934 -0.854 1 80 84 SER A C 1
ATOM 653 O O . SER A 1 84 ? -15.133 6.883 -0.094 1 80 84 SER A O 1
ATOM 655 N N . GLY A 1 85 ? -15.562 4.703 -0.721 1 76.75 85 GLY A N 1
ATOM 656 C CA . GLY A 1 85 ? -16.391 4.438 0.437 1 76.75 85 GLY A CA 1
ATOM 657 C C . GLY A 1 85 ? -17.609 5.34 0.514 1 76.75 85 GLY A C 1
ATOM 658 O O . GLY A 1 85 ? -17.984 5.789 1.598 1 76.75 85 GLY A O 1
ATOM 659 N N . GLY A 1 86 ? -18.109 5.695 -0.669 1 78.5 86 GLY A N 1
ATOM 660 C CA . GLY A 1 86 ? -19.281 6.566 -0.669 1 78.5 86 GLY A CA 1
ATOM 661 C C . GLY A 1 86 ? -18.969 7.969 -0.18 1 78.5 86 GLY A C 1
ATOM 662 O O . GLY A 1 86 ? -19.797 8.594 0.484 1 78.5 86 GLY A O 1
ATOM 663 N N . GLY A 1 87 ? -17.766 8.461 -0.367 1 86.12 87 GLY A N 1
ATOM 664 C CA . GLY A 1 87 ? -17.375 9.805 0.034 1 86.12 87 GLY A CA 1
ATOM 665 C C . GLY A 1 87 ? -16.625 9.828 1.356 1 86.12 87 GLY A C 1
ATOM 666 O O . GLY A 1 87 ? -16.281 10.906 1.858 1 86.12 87 GLY A O 1
ATOM 667 N N . ALA A 1 88 ? -16.391 8.734 1.911 1 85.06 88 ALA A N 1
ATOM 668 C CA . ALA A 1 88 ? -15.742 8.672 3.221 1 85.06 88 ALA A CA 1
ATOM 669 C C . ALA A 1 88 ? -14.305 9.172 3.148 1 85.06 88 ALA A C 1
ATOM 671 O O . ALA A 1 88 ? -13.828 9.852 4.062 1 85.06 88 ALA A O 1
ATOM 672 N N . THR A 1 89 ? -13.664 8.805 2.006 1 89.44 89 THR A N 1
ATOM 673 C CA . THR A 1 89 ? -12.258 9.148 1.881 1 89.44 89 THR A CA 1
ATOM 674 C C . THR A 1 89 ? -11.984 9.828 0.542 1 89.44 89 THR A C 1
ATOM 676 O O . THR A 1 89 ? -12.477 9.383 -0.497 1 89.44 89 THR A O 1
ATOM 679 N N . LEU A 1 90 ? -11.266 10.953 0.563 1 94.12 90 LEU A N 1
ATOM 680 C CA . LEU A 1 90 ? -10.742 11.633 -0.616 1 94.12 90 LEU A CA 1
ATOM 681 C C . LEU A 1 90 ? -9.258 11.32 -0.81 1 94.12 90 LEU A C 1
ATOM 683 O O . LEU A 1 90 ? -8.477 11.406 0.135 1 94.12 90 LEU A O 1
ATOM 687 N N . THR A 1 91 ? -8.922 10.922 -2.016 1 92.38 91 THR A N 1
ATOM 688 C CA . THR A 1 91 ? -7.527 10.586 -2.289 1 92.38 91 THR A CA 1
ATOM 689 C C . THR A 1 91 ? -7.012 11.367 -3.498 1 92.38 91 THR A C 1
ATOM 691 O O . THR A 1 91 ? -7.723 11.508 -4.496 1 92.38 91 THR A O 1
ATOM 694 N N . VAL A 1 92 ? -5.824 11.906 -3.432 1 94.5 92 VAL A N 1
ATOM 695 C CA . VAL A 1 92 ? -5.055 12.461 -4.543 1 94.5 92 VAL A CA 1
ATOM 696 C C . VAL A 1 92 ? -3.734 11.711 -4.684 1 94.5 92 VAL A C 1
ATOM 698 O O . VAL A 1 92 ? -3.041 11.469 -3.691 1 94.5 92 VAL A O 1
ATOM 701 N N . THR A 1 93 ? -3.43 11.25 -5.824 1 90.56 93 THR A N 1
ATOM 702 C CA . THR A 1 93 ? -2.154 10.609 -6.121 1 90.56 93 THR A CA 1
ATOM 703 C C . THR A 1 93 ? -1.352 11.445 -7.117 1 90.56 93 THR A C 1
ATOM 705 O O . THR A 1 93 ? -1.918 12.039 -8.039 1 90.56 93 THR A O 1
ATOM 708 N N . ASP A 1 94 ? -0.077 11.531 -6.848 1 91.44 94 ASP A N 1
ATOM 709 C CA . ASP A 1 94 ? 0.817 12.25 -7.75 1 91.44 94 ASP A CA 1
ATOM 710 C C . ASP A 1 94 ? 2.258 11.773 -7.594 1 91.44 94 ASP A C 1
ATOM 712 O O . ASP A 1 94 ? 2.623 11.219 -6.555 1 91.44 94 ASP A O 1
ATOM 716 N N . ARG A 1 95 ? 3.057 11.977 -8.633 1 89.25 95 ARG A N 1
ATOM 717 C CA . ARG A 1 95 ? 4.465 11.602 -8.578 1 89.25 95 ARG A CA 1
ATOM 718 C C . ARG A 1 95 ? 5.273 12.617 -7.781 1 89.25 95 ARG A C 1
ATOM 720 O O . ARG A 1 95 ? 6.348 12.297 -7.266 1 89.25 95 ARG A O 1
ATOM 727 N N . GLY A 1 96 ? 4.816 13.93 -7.715 1 91.06 96 GLY A N 1
ATOM 728 C CA . GLY A 1 96 ? 5.473 14.977 -6.945 1 91.06 96 GLY A CA 1
ATOM 729 C C . GLY A 1 96 ? 4.594 15.547 -5.848 1 91.06 96 GLY A C 1
ATOM 730 O O . GLY A 1 96 ? 3.459 15.961 -6.102 1 91.06 96 GLY A O 1
ATOM 731 N N . PHE A 1 97 ? 5.152 15.469 -4.609 1 94.75 97 PHE A N 1
ATOM 732 C CA . PHE A 1 97 ? 4.395 15.961 -3.465 1 94.75 97 PHE A CA 1
ATOM 733 C C . PHE A 1 97 ? 5.152 17.078 -2.76 1 94.75 97 PHE A C 1
ATOM 735 O O . PHE A 1 97 ? 4.832 17.438 -1.621 1 94.75 97 PHE A O 1
ATOM 742 N N . GLY A 1 98 ? 6.035 17.75 -3.52 1 96.06 98 GLY A N 1
ATOM 743 C CA . GLY A 1 98 ? 6.84 18.781 -2.895 1 96.06 98 GLY A CA 1
ATOM 744 C C . GLY A 1 98 ? 6.012 19.875 -2.234 1 96.06 98 GLY A C 1
ATOM 745 O O . GLY A 1 98 ? 6.242 20.219 -1.074 1 96.06 98 GLY A O 1
ATOM 746 N N . ASN A 1 99 ? 5.031 20.422 -2.914 1 97.12 99 ASN A N 1
ATOM 747 C CA . ASN A 1 99 ? 4.219 21.516 -2.398 1 97.12 99 ASN A CA 1
ATOM 748 C C . ASN A 1 99 ? 3.318 21.062 -1.256 1 97.12 99 ASN A C 1
ATOM 750 O O . ASN A 1 99 ? 3.092 21.797 -0.301 1 97.12 99 ASN A O 1
ATOM 754 N N . VAL A 1 100 ? 2.756 19.875 -1.381 1 97.94 100 VAL A N 1
ATOM 755 C CA . VAL A 1 100 ? 1.922 19.344 -0.307 1 97.94 100 VAL A CA 1
ATOM 756 C C . VAL A 1 100 ? 2.756 19.188 0.961 1 97.94 100 VAL A C 1
ATOM 758 O O . VAL A 1 100 ? 2.367 19.656 2.033 1 97.94 100 VAL A O 1
ATOM 761 N N . LEU A 1 101 ? 3.939 18.547 0.818 1 98.19 101 LEU A N 1
ATOM 762 C CA . LEU A 1 101 ? 4.793 18.281 1.973 1 98.19 101 LEU A CA 1
ATOM 763 C C . LEU A 1 101 ? 5.328 19.578 2.564 1 98.19 101 LEU A C 1
ATOM 765 O O . LEU A 1 101 ? 5.426 19.719 3.785 1 98.19 101 LEU A O 1
ATOM 769 N N . ASN A 1 102 ? 5.672 20.531 1.686 1 98.38 102 ASN A N 1
ATOM 770 C CA . ASN A 1 102 ? 6.035 21.844 2.197 1 98.38 102 ASN A CA 1
ATOM 771 C C . ASN A 1 102 ? 4.887 22.484 2.977 1 98.38 102 ASN A C 1
ATOM 773 O O . ASN A 1 102 ? 5.105 23.078 4.035 1 98.38 102 ASN A O 1
ATOM 777 N N . GLY A 1 103 ? 3.719 22.391 2.449 1 98.62 103 GLY A N 1
ATOM 778 C CA . GLY A 1 103 ? 2.555 22.922 3.145 1 98.62 103 GLY A CA 1
ATOM 779 C C . GLY A 1 103 ? 2.365 22.312 4.523 1 98.62 103 GLY A C 1
ATOM 780 O O . GLY A 1 103 ? 2.125 23.031 5.496 1 98.62 103 GLY A O 1
ATOM 781 N N . LEU A 1 104 ? 2.518 21.016 4.633 1 98.31 104 LEU A N 1
ATOM 782 C CA . LEU A 1 104 ? 2.338 20.312 5.895 1 98.31 104 LEU A CA 1
ATOM 783 C C . LEU A 1 104 ? 3.467 20.641 6.867 1 98.31 104 LEU A C 1
ATOM 785 O O . LEU A 1 104 ? 3.24 20.75 8.078 1 98.31 104 LEU A O 1
ATOM 789 N N . GLU A 1 105 ? 4.668 20.875 6.395 1 98.25 105 GLU A N 1
ATOM 790 C CA . GLU A 1 105 ? 5.859 21.016 7.227 1 98.25 105 GLU A CA 1
ATOM 791 C C . GLU A 1 105 ? 5.977 22.422 7.797 1 98.25 105 GLU A C 1
ATOM 793 O O . GLU A 1 105 ? 6.418 22.609 8.938 1 98.25 105 GLU A O 1
ATOM 798 N N . PHE A 1 106 ? 5.566 23.359 7.043 1 98.56 106 PHE A N 1
ATOM 799 C CA . PHE A 1 106 ? 6.043 24.688 7.391 1 98.56 106 PHE A CA 1
ATOM 800 C C . PHE A 1 106 ? 4.887 25.578 7.836 1 98.56 106 PHE A C 1
ATOM 802 O O . PHE A 1 106 ? 5.082 26.766 8.117 1 98.56 106 PHE A O 1
ATOM 809 N N . ASN A 1 107 ? 3.699 25.047 7.863 1 98.56 107 ASN A N 1
ATOM 810 C CA . ASN A 1 107 ? 2.562 25.906 8.203 1 98.56 107 ASN A CA 1
ATOM 811 C C . ASN A 1 107 ? 1.865 25.422 9.477 1 98.56 107 ASN A C 1
ATOM 813 O O . ASN A 1 107 ? 2.373 24.531 10.164 1 98.56 107 ASN A O 1
ATOM 817 N N . HIS A 1 108 ? 0.806 26.125 9.852 1 98.12 108 HIS A N 1
ATOM 818 C CA . HIS A 1 108 ? 0.144 25.844 11.125 1 98.12 108 HIS A CA 1
ATOM 819 C C . HIS A 1 108 ? -1.152 25.078 10.914 1 98.12 108 HIS A C 1
ATOM 821 O O . HIS A 1 108 ? -1.588 24.328 11.797 1 98.12 108 HIS A O 1
ATOM 827 N N . THR A 1 109 ? -1.755 25.328 9.789 1 98.12 109 THR A N 1
ATOM 828 C CA . THR A 1 109 ? -3.037 24.703 9.516 1 98.12 109 THR A CA 1
ATOM 829 C C . THR A 1 109 ? -3.158 24.344 8.039 1 98.12 109 THR A C 1
ATOM 831 O O . THR A 1 109 ? -2.68 25.078 7.176 1 98.12 109 THR A O 1
ATOM 834 N N . ALA A 1 110 ? -3.719 23.188 7.77 1 98.5 110 ALA A N 1
ATOM 835 C CA . ALA A 1 110 ? -4.152 22.797 6.434 1 98.5 110 ALA A CA 1
ATOM 836 C C . ALA A 1 110 ? -5.672 22.734 6.344 1 98.5 110 ALA A C 1
ATOM 838 O O . ALA A 1 110 ? -6.328 22.188 7.234 1 98.5 110 ALA A O 1
ATOM 839 N N . THR A 1 111 ? -6.219 23.266 5.312 1 98.44 111 THR A N 1
ATOM 840 C CA . THR A 1 111 ? -7.652 23.219 5.051 1 98.44 111 THR A CA 1
ATOM 841 C C . THR A 1 111 ? -7.926 22.531 3.711 1 98.44 111 THR A C 1
ATOM 843 O O . THR A 1 111 ? -7.461 23 2.668 1 98.44 111 THR A O 1
ATOM 846 N N . ALA A 1 112 ? -8.633 21.406 3.785 1 98.44 112 ALA A N 1
ATOM 847 C CA . ALA A 1 112 ? -9.07 20.703 2.584 1 98.44 112 ALA A CA 1
ATOM 848 C C . ALA A 1 112 ? -10.469 21.141 2.166 1 98.44 112 ALA A C 1
ATOM 850 O O . ALA A 1 112 ? -11.375 21.203 2.996 1 98.44 112 ALA A O 1
ATOM 851 N N . LEU A 1 113 ? -10.586 21.391 0.877 1 97.5 113 LEU A N 1
ATOM 852 C CA . LEU A 1 113 ? -11.828 21.953 0.373 1 97.5 113 LEU A CA 1
ATOM 853 C C . LEU A 1 113 ? -12.328 21.172 -0.838 1 97.5 113 LEU A C 1
ATOM 855 O O . LEU A 1 113 ? -11.586 20.969 -1.803 1 97.5 113 LEU A O 1
ATOM 859 N N . LEU A 1 114 ? -13.492 20.703 -0.767 1 97.19 114 LEU A N 1
ATOM 860 C CA . LEU A 1 114 ? -14.219 20.125 -1.895 1 97.19 114 LEU A CA 1
ATOM 861 C C . LEU A 1 114 ? -15.672 20.578 -1.89 1 97.19 114 LEU A C 1
ATOM 863 O O . LEU A 1 114 ? -16.438 20.188 -1.01 1 97.19 114 LEU A O 1
ATOM 867 N N . GLY A 1 115 ? -16.047 21.297 -3.016 1 92 115 GLY A N 1
ATOM 868 C CA . GLY A 1 115 ? -17.375 21.875 -2.973 1 92 115 GLY A CA 1
ATOM 869 C C . GLY A 1 115 ? -17.625 22.719 -1.732 1 92 115 GLY A C 1
ATOM 870 O O . GLY A 1 115 ? -16.859 23.625 -1.431 1 92 115 GLY A O 1
ATOM 871 N N . GLU A 1 116 ? -18.672 22.359 -0.95 1 91.06 116 GLU A N 1
ATOM 872 C CA . GLU A 1 116 ? -19.031 23.109 0.245 1 91.06 116 GLU A CA 1
ATOM 873 C C . GLU A 1 116 ? -18.375 22.516 1.49 1 91.06 116 GLU A C 1
ATOM 875 O O . GLU A 1 116 ? -18.453 23.094 2.576 1 91.06 116 GLU A O 1
ATOM 880 N N . ARG A 1 117 ? -17.75 21.406 1.348 1 93.88 117 ARG A N 1
ATOM 881 C CA . ARG A 1 117 ? -17.125 20.75 2.494 1 93.88 117 ARG A CA 1
ATOM 882 C C . ARG A 1 117 ? -15.727 21.297 2.74 1 93.88 117 ARG A C 1
ATOM 884 O O . ARG A 1 117 ? -14.93 21.406 1.81 1 93.88 117 ARG A O 1
ATOM 891 N N . THR A 1 118 ? -15.562 21.625 3.986 1 96.25 118 THR A N 1
ATOM 892 C CA . THR A 1 118 ? -14.266 22.109 4.449 1 96.25 118 THR A CA 1
ATOM 893 C C . THR A 1 118 ? -13.789 21.297 5.648 1 96.25 118 THR A C 1
ATOM 895 O O . THR A 1 118 ? -14.547 21.062 6.59 1 96.25 118 THR A O 1
ATOM 898 N N . VAL A 1 119 ? -12.578 20.828 5.57 1 97 119 VAL A N 1
ATOM 899 C CA . VAL A 1 119 ? -11.961 20.078 6.66 1 97 119 VAL A CA 1
ATOM 900 C C . VAL A 1 119 ? -10.68 20.766 7.105 1 97 119 VAL A C 1
ATOM 902 O O . VAL A 1 119 ? -9.758 20.969 6.309 1 97 119 VAL A O 1
ATOM 905 N N . VAL A 1 120 ? -10.617 21.109 8.375 1 96.81 120 VAL A N 1
ATOM 906 C CA . VAL A 1 120 ? -9.438 21.766 8.93 1 96.81 120 VAL A CA 1
ATOM 907 C C . VAL A 1 120 ? -8.586 20.75 9.695 1 96.81 120 VAL A C 1
ATOM 909 O O . VAL A 1 120 ? -9.102 19.984 10.516 1 96.81 120 VAL A O 1
ATOM 912 N N . VAL A 1 121 ? -7.301 20.766 9.422 1 96.56 121 VAL A N 1
ATOM 913 C CA . VAL A 1 121 ? -6.34 19.859 10.055 1 96.56 121 VAL A CA 1
ATOM 914 C C . VAL A 1 121 ? -5.23 20.672 10.719 1 96.56 121 VAL A C 1
ATOM 916 O O . VAL A 1 121 ? -4.469 21.359 10.039 1 96.56 121 VAL A O 1
ATOM 919 N N . PRO A 1 122 ? -5.156 20.562 12.062 1 96.88 122 PRO A N 1
ATOM 920 C CA . PRO A 1 122 ? -4.012 21.219 12.703 1 96.88 122 PRO A CA 1
ATOM 921 C C . PRO A 1 122 ? -2.68 20.562 12.336 1 96.88 122 PRO A C 1
ATOM 923 O O . PRO A 1 122 ? -2.609 19.344 12.156 1 96.88 122 PRO A O 1
ATOM 926 N N . LEU A 1 123 ? -1.664 21.469 12.25 1 97.44 123 LEU A N 1
ATOM 927 C CA . LEU A 1 123 ? -0.362 20.953 11.844 1 97.44 123 LEU A CA 1
ATOM 928 C C . LEU A 1 123 ? 0.636 21.031 13 1 97.44 123 LEU A C 1
ATOM 930 O O . LEU A 1 123 ? 1.849 20.969 12.781 1 97.44 123 LEU A O 1
ATOM 934 N N . ASP A 1 124 ? 0.088 21.172 14.141 1 94.62 124 ASP A N 1
ATOM 935 C CA . ASP A 1 124 ? 0.958 21.109 15.312 1 94.62 124 ASP A CA 1
ATOM 936 C C . ASP A 1 124 ? 1.723 19.781 15.352 1 94.62 124 ASP A C 1
ATOM 938 O O . ASP A 1 124 ? 1.123 18.719 15.258 1 94.62 124 ASP A O 1
ATOM 942 N N . GLY A 1 125 ? 3.02 19.922 15.461 1 94.38 125 GLY A N 1
ATOM 943 C CA . GLY A 1 125 ? 3.85 18.734 15.547 1 94.38 125 GLY A CA 1
ATOM 944 C C . GLY A 1 125 ? 4.062 18.047 14.211 1 94.38 125 GLY A C 1
ATOM 945 O O . GLY A 1 125 ? 4.734 17.016 14.133 1 94.38 125 GLY A O 1
ATOM 946 N N . ALA A 1 126 ? 3.574 18.641 13.133 1 97.25 126 ALA A N 1
ATOM 947 C CA . ALA A 1 126 ? 3.691 18 11.828 1 97.25 126 ALA A CA 1
ATOM 948 C C . ALA A 1 126 ? 5.113 18.109 11.289 1 97.25 126 ALA A C 1
ATOM 950 O O . ALA A 1 126 ? 5.594 17.219 10.602 1 97.25 126 ALA A O 1
ATOM 951 N N . ALA A 1 127 ? 5.781 19.125 11.602 1 97.31 127 ALA A N 1
ATOM 952 C CA . ALA A 1 127 ? 7.055 19.453 10.961 1 97.31 127 ALA A CA 1
ATOM 953 C C . ALA A 1 127 ? 8.062 18.328 11.141 1 97.31 127 ALA A C 1
ATOM 955 O O . ALA A 1 127 ? 8.578 17.781 10.156 1 97.31 127 ALA A O 1
ATOM 956 N N . PRO A 1 128 ? 8.32 17.906 12.406 1 95.56 128 PRO A N 1
ATOM 957 C CA . PRO A 1 128 ? 9.297 16.828 12.531 1 95.56 128 PRO A CA 1
ATOM 958 C C . PRO A 1 128 ? 8.852 15.531 11.844 1 95.56 128 PRO A C 1
ATOM 960 O O . PRO A 1 128 ? 9.672 14.812 11.273 1 95.56 128 PRO A O 1
ATOM 963 N N . ALA A 1 129 ? 7.609 15.242 11.844 1 94.81 129 ALA A N 1
ATOM 964 C CA . ALA A 1 129 ? 7.086 14.031 11.203 1 94.81 129 ALA A CA 1
ATOM 965 C C . ALA A 1 129 ? 7.25 14.102 9.688 1 94.81 129 ALA A C 1
ATOM 967 O O . ALA A 1 129 ? 7.609 13.109 9.055 1 94.81 129 ALA A O 1
ATOM 968 N N . VAL A 1 130 ? 7.004 15.242 9.117 1 97.31 130 VAL A N 1
ATOM 969 C CA . VAL A 1 130 ? 7.148 15.414 7.672 1 97.31 130 VAL A CA 1
ATOM 970 C C . VAL A 1 130 ? 8.609 15.242 7.273 1 97.31 130 VAL A C 1
ATOM 972 O O . VAL A 1 130 ? 8.914 14.625 6.25 1 97.31 130 VAL A O 1
ATOM 975 N N . ARG A 1 131 ? 9.523 15.75 8.023 1 95.31 131 ARG A N 1
ATOM 976 C CA . ARG A 1 131 ? 10.945 15.594 7.734 1 95.31 131 ARG A CA 1
ATOM 977 C C . ARG A 1 131 ? 11.344 14.125 7.75 1 95.31 131 ARG A C 1
ATOM 979 O O . ARG A 1 131 ? 12.094 13.664 6.879 1 95.31 131 ARG A O 1
ATOM 986 N N . GLU A 1 132 ? 10.836 13.414 8.711 1 90.69 132 GLU A N 1
ATOM 987 C CA . GLU A 1 132 ? 11.117 11.984 8.773 1 90.69 132 GLU A CA 1
ATOM 988 C C . GLU A 1 132 ? 10.531 11.25 7.574 1 90.69 132 GLU A C 1
ATOM 990 O O . GLU A 1 132 ? 11.156 10.352 7.02 1 90.69 132 GLU A O 1
ATOM 995 N N . PHE A 1 133 ? 9.375 11.609 7.184 1 93.81 133 PHE A N 1
ATOM 996 C CA . PHE A 1 133 ? 8.734 11.039 6.004 1 93.81 133 PHE A CA 1
ATOM 997 C C . PHE A 1 133 ? 9.578 11.289 4.758 1 93.81 133 PHE A C 1
ATOM 999 O O . PHE A 1 133 ? 9.789 10.375 3.951 1 93.81 133 PHE A O 1
ATOM 1006 N N . ARG A 1 134 ? 10.039 12.5 4.621 1 93.81 134 ARG A N 1
ATOM 1007 C CA . ARG A 1 134 ? 10.898 12.844 3.49 1 93.81 134 ARG A CA 1
ATOM 1008 C C . ARG A 1 134 ? 12.156 11.977 3.479 1 93.81 134 ARG A C 1
ATOM 1010 O O . ARG A 1 134 ? 12.609 11.539 2.416 1 93.81 134 ARG A O 1
ATOM 1017 N N . ALA A 1 135 ? 12.703 11.828 4.598 1 88.31 135 ALA A N 1
ATOM 1018 C CA . ALA A 1 135 ? 13.906 11 4.691 1 88.31 135 ALA A CA 1
ATOM 1019 C C . ALA A 1 135 ? 13.625 9.57 4.246 1 88.31 135 ALA A C 1
ATOM 1021 O O . ALA A 1 135 ? 14.414 8.977 3.518 1 88.31 135 ALA A O 1
ATOM 1022 N N . CYS A 1 136 ? 12.547 9.062 4.68 1 84.94 136 CYS A N 1
ATOM 1023 C CA . CYS A 1 136 ? 12.125 7.73 4.266 1 84.94 136 CYS A CA 1
ATOM 1024 C C . CYS A 1 136 ? 11.945 7.66 2.756 1 84.94 136 CYS A C 1
ATOM 1026 O O . CYS A 1 136 ? 12.445 6.734 2.109 1 84.94 136 CYS A O 1
ATOM 1028 N N . ALA A 1 137 ? 11.258 8.594 2.225 1 87 137 ALA A N 1
ATOM 1029 C CA . ALA A 1 137 ? 10.922 8.602 0.803 1 87 137 ALA A CA 1
ATOM 1030 C C . ALA A 1 137 ? 12.172 8.766 -0.056 1 87 137 ALA A C 1
ATOM 1032 O O . ALA A 1 137 ? 12.211 8.305 -1.201 1 87 137 ALA A O 1
ATOM 1033 N N . SER A 1 138 ? 13.055 9.398 0.525 1 83.12 138 SER A N 1
ATOM 1034 C CA . SER A 1 138 ? 14.305 9.586 -0.206 1 83.12 138 SER A CA 1
ATOM 1035 C C . SER A 1 138 ? 15.203 8.367 -0.089 1 83.12 138 SER A C 1
ATOM 1037 O O . SER A 1 138 ? 16.25 8.289 -0.744 1 83.12 138 SER A O 1
ATOM 1039 N N . GLY A 1 139 ? 14.68 7.352 0.59 1 73.25 139 GLY A N 1
ATOM 1040 C CA . GLY A 1 139 ? 15.516 6.176 0.79 1 73.25 139 GLY A CA 1
ATOM 1041 C C . GLY A 1 139 ? 16.578 6.375 1.856 1 73.25 139 GLY A C 1
ATOM 1042 O O . GLY A 1 139 ? 17.484 5.555 1.995 1 73.25 139 GLY A O 1
ATOM 1043 N N . LEU A 1 140 ? 16.516 7.582 2.461 1 53.31 140 LEU A N 1
ATOM 1044 C CA . LEU A 1 140 ? 17.5 7.863 3.512 1 53.31 140 LEU A CA 1
ATOM 1045 C C . LEU A 1 140 ? 17.078 7.219 4.828 1 53.31 140 LEU A C 1
ATOM 1047 O O . LEU A 1 140 ? 15.891 7.195 5.164 1 53.31 140 LEU A O 1
ATOM 1051 N N . ASN A 1 141 ? 17.281 6.016 5.125 1 47.72 141 ASN A N 1
ATOM 1052 C CA . ASN A 1 141 ? 17.031 5.387 6.414 1 47.72 141 ASN A CA 1
ATOM 1053 C C . ASN A 1 141 ? 17.141 6.387 7.562 1 47.72 141 ASN A C 1
ATOM 1055 O O . ASN A 1 141 ? 18.172 7.059 7.699 1 47.72 141 ASN A O 1
ATOM 1059 N N . VAL A 1 142 ? 16.078 6.969 8.078 1 39.59 142 VAL A N 1
ATOM 1060 C CA . VAL A 1 142 ? 16.297 7.73 9.305 1 39.59 142 VAL A CA 1
ATOM 1061 C C . VAL A 1 142 ? 16.406 6.773 10.492 1 39.59 142 VAL A C 1
ATOM 1063 O O . VAL A 1 142 ? 15.82 5.691 10.484 1 39.59 142 VAL A O 1
ATOM 1066 N N . MET B 1 1 ? 1.395 14.336 60.469 1 36.72 1 MET B N 1
ATOM 1067 C CA . MET B 1 1 ? 0.716 14.992 59.344 1 36.72 1 MET B CA 1
ATOM 1068 C C . MET B 1 1 ? 1.353 14.602 58.031 1 36.72 1 MET B C 1
ATOM 1070 O O . MET B 1 1 ? 2.475 15.008 57.719 1 36.72 1 MET B O 1
ATOM 1074 N N . LEU B 1 2 ? 1.13 13.344 57.594 1 49.47 2 LEU B N 1
ATOM 1075 C CA . LEU B 1 2 ? 1.657 12.766 56.375 1 49.47 2 LEU B CA 1
ATOM 1076 C C . LEU B 1 2 ? 1.076 13.461 55.156 1 49.47 2 LEU B C 1
ATOM 1078 O O . LEU B 1 2 ? -0.14 13.453 54.938 1 49.47 2 LEU B O 1
ATOM 1082 N N . ARG B 1 3 ? 1.792 14.477 54.531 1 52.25 3 ARG B N 1
ATOM 1083 C CA . ARG B 1 3 ? 1.454 15.133 53.281 1 52.25 3 ARG B CA 1
ATOM 1084 C C . ARG B 1 3 ? 1.338 14.117 52.156 1 52.25 3 ARG B C 1
ATOM 1086 O O . ARG B 1 3 ? 2.279 13.367 51.875 1 52.25 3 ARG B O 1
ATOM 1093 N N . ALA B 1 4 ? 0.173 13.578 51.812 1 48.75 4 ALA B N 1
ATOM 1094 C CA . ALA B 1 4 ? -0.105 12.82 50.625 1 48.75 4 ALA B CA 1
ATOM 1095 C C . ALA B 1 4 ? 0.355 13.578 49.375 1 48.75 4 ALA B C 1
ATOM 1097 O O . ALA B 1 4 ? -0.123 14.68 49.094 1 48.75 4 ALA B O 1
ATOM 1098 N N . LEU B 1 5 ? 1.521 13.312 48.844 1 49.31 5 LEU B N 1
ATOM 1099 C CA . LEU B 1 5 ? 1.944 13.781 47.531 1 49.31 5 LEU B CA 1
ATOM 1100 C C . LEU B 1 5 ? 1.054 13.211 46.406 1 49.31 5 LEU B C 1
ATOM 1102 O O . LEU B 1 5 ? 1.016 11.992 46.219 1 49.31 5 LEU B O 1
ATOM 1106 N N . ALA B 1 6 ? -0.061 13.836 46.062 1 49.16 6 ALA B N 1
ATOM 1107 C CA . ALA B 1 6 ? -0.886 13.492 44.906 1 49.16 6 ALA B CA 1
ATOM 1108 C C . ALA B 1 6 ? -0.086 13.594 43.594 1 49.16 6 ALA B C 1
ATOM 1110 O O . ALA B 1 6 ? 0.311 14.688 43.188 1 49.16 6 ALA B O 1
ATOM 1111 N N . ILE B 1 7 ? 0.552 12.555 43.219 1 48.38 7 ILE B N 1
ATOM 1112 C CA . ILE B 1 7 ? 1.118 12.484 41.875 1 48.38 7 ILE B CA 1
ATOM 1113 C C . ILE B 1 7 ? 0.003 12.594 40.844 1 48.38 7 ILE B C 1
ATOM 1115 O O . ILE B 1 7 ? -0.858 11.719 40.75 1 48.38 7 ILE B O 1
ATOM 1119 N N . LEU B 1 8 ? -0.423 13.789 40.531 1 44.41 8 LEU B N 1
ATOM 1120 C CA . LEU B 1 8 ? -1.277 13.977 39.375 1 44.41 8 LEU B CA 1
ATOM 1121 C C . LEU B 1 8 ? -0.646 13.359 38.125 1 44.41 8 LEU B C 1
ATOM 1123 O O . LEU B 1 8 ? 0.34 13.883 37.594 1 44.41 8 LEU B O 1
ATOM 1127 N N . LEU B 1 9 ? -0.745 12.078 38 1 44.28 9 LEU B N 1
ATOM 1128 C CA . LEU B 1 9 ? -0.436 11.484 36.688 1 44.28 9 LEU B CA 1
ATOM 1129 C C . LEU B 1 9 ? -1.24 12.156 35.594 1 44.28 9 LEU B C 1
ATOM 1131 O O . LEU B 1 9 ? -2.453 11.953 35.469 1 44.28 9 LEU B O 1
ATOM 1135 N N . LEU B 1 10 ? -0.847 13.359 35.156 1 40.28 10 LEU B N 1
ATOM 1136 C CA . LEU B 1 10 ? -1.391 13.875 33.906 1 40.28 10 LEU B CA 1
ATOM 1137 C C . LEU B 1 10 ? -1.331 12.82 32.781 1 40.28 10 LEU B C 1
ATOM 1139 O O . LEU B 1 10 ? -0.245 12.453 32.344 1 40.28 10 LEU B O 1
ATOM 1143 N N . SER B 1 11 ? -2.207 11.914 32.812 1 41.31 11 SER B N 1
ATOM 1144 C CA . SER B 1 11 ? -2.379 11.117 31.609 1 41.31 11 SER B CA 1
ATOM 1145 C C . SER B 1 11 ? -2.369 11.992 30.359 1 41.31 11 SER B C 1
ATOM 1147 O O . SER B 1 11 ? -3.312 12.75 30.125 1 41.31 11 SER B O 1
ATOM 1149 N N . THR B 1 12 ? -1.25 12.469 29.938 1 42.84 12 THR B N 1
ATOM 1150 C CA . THR B 1 12 ? -1.18 13.141 28.641 1 42.84 12 THR B CA 1
ATOM 1151 C C . THR B 1 12 ? -2.014 12.398 27.594 1 42.84 12 THR B C 1
ATOM 1153 O O . THR B 1 12 ? -1.847 11.188 27.406 1 42.84 12 THR B O 1
ATOM 1156 N N . ALA B 1 13 ? -3.236 12.625 27.531 1 44.97 13 ALA B N 1
ATOM 1157 C CA . ALA B 1 13 ? -4.043 12.172 26.391 1 44.97 13 ALA B CA 1
ATOM 1158 C C . ALA B 1 13 ? -3.193 12.023 25.141 1 44.97 13 ALA B C 1
ATOM 1160 O O . ALA B 1 13 ? -2.348 12.875 24.844 1 44.97 13 ALA B O 1
ATOM 1161 N N . PRO B 1 14 ? -2.959 10.773 24.734 1 45.69 14 PRO B N 1
ATOM 1162 C CA . PRO B 1 14 ? -2.18 10.688 23.5 1 45.69 14 PRO B CA 1
ATOM 1163 C C . PRO B 1 14 ? -2.551 11.781 22.484 1 45.69 14 PRO B C 1
ATOM 1165 O O . PRO B 1 14 ? -3.717 11.898 22.109 1 45.69 14 PRO B O 1
ATOM 1168 N N . ALA B 1 15 ? -2.078 12.969 22.625 1 49.22 15 ALA B N 1
ATOM 1169 C CA . ALA B 1 15 ? -2.146 14.039 21.625 1 49.22 15 ALA B CA 1
ATOM 1170 C C . ALA B 1 15 ? -2.221 13.461 20.219 1 49.22 15 ALA B C 1
ATOM 1172 O O . ALA B 1 15 ? -1.668 12.398 19.938 1 49.22 15 ALA B O 1
ATOM 1173 N N . LEU B 1 16 ? -3.355 13.648 19.344 1 63.69 16 LEU B N 1
ATOM 1174 C CA . LEU B 1 16 ? -3.613 13.578 17.906 1 63.69 16 LEU B CA 1
ATOM 1175 C C . LEU B 1 16 ? -2.379 13.992 17.109 1 63.69 16 LEU B C 1
ATOM 1177 O O . LEU B 1 16 ? -2.262 15.148 16.688 1 63.69 16 LEU B O 1
ATOM 1181 N N . ALA B 1 17 ? -1.288 13.242 17.312 1 81.75 17 ALA B N 1
ATOM 1182 C CA . ALA B 1 17 ? 0.032 13.625 16.828 1 81.75 17 ALA B CA 1
ATOM 1183 C C . ALA B 1 17 ? 0.255 13.125 15.398 1 81.75 17 ALA B C 1
ATOM 1185 O O . ALA B 1 17 ? -0.377 12.156 14.969 1 81.75 17 ALA B O 1
ATOM 1186 N N . TRP B 1 18 ? 0.914 13.883 14.594 1 92.62 18 TRP B N 1
ATOM 1187 C CA . TRP B 1 18 ? 1.513 13.445 13.336 1 92.62 18 TRP B CA 1
ATOM 1188 C C . TRP B 1 18 ? 2.574 12.375 13.578 1 92.62 18 TRP B C 1
ATOM 1190 O O . TRP B 1 18 ? 3.404 12.516 14.484 1 92.62 18 TRP B O 1
ATOM 1200 N N . GLU B 1 19 ? 2.451 11.211 12.906 1 89.19 19 GLU B N 1
ATOM 1201 C CA . GLU B 1 19 ? 3.381 10.102 13.062 1 89.19 19 GLU B CA 1
ATOM 1202 C C . GLU B 1 19 ? 3.844 9.57 11.703 1 89.19 19 GLU B C 1
ATOM 1204 O O . GLU B 1 19 ? 3.086 9.602 10.734 1 89.19 19 GLU B O 1
ATOM 1209 N N . VAL B 1 20 ? 5.145 9.195 11.641 1 85.81 20 VAL B N 1
ATOM 1210 C CA . VAL B 1 20 ? 5.668 8.5 10.469 1 85.81 20 VAL B CA 1
ATOM 1211 C C . VAL B 1 20 ? 5.684 6.992 10.734 1 85.81 20 VAL B C 1
ATOM 1213 O O . VAL B 1 20 ? 6.031 6.551 11.828 1 85.81 20 VAL B O 1
ATOM 1216 N N . ARG B 1 21 ? 5.168 6.297 9.789 1 77.56 21 ARG B N 1
ATOM 1217 C CA . ARG B 1 21 ? 5.246 4.84 9.797 1 77.56 21 ARG B CA 1
ATOM 1218 C C . ARG B 1 21 ? 6.02 4.328 8.586 1 77.56 21 ARG B C 1
ATOM 1220 O O . ARG B 1 21 ? 5.969 4.934 7.508 1 77.56 21 ARG B O 1
ATOM 1227 N N . GLN B 1 22 ? 6.973 3.6 8.977 1 71.5 22 GLN B N 1
ATOM 1228 C CA . GLN B 1 22 ? 7.758 2.969 7.918 1 71.5 22 GLN B CA 1
ATOM 1229 C C . GLN B 1 22 ? 7.547 1.458 7.902 1 71.5 22 GLN B C 1
ATOM 1231 O O . GLN B 1 22 ? 7.566 0.812 8.953 1 71.5 22 GLN B O 1
ATOM 1236 N N . GLY B 1 23 ? 6.93 1.009 7 1 66.19 23 GLY B N 1
ATOM 1237 C CA . GLY B 1 23 ? 6.855 -0.443 6.969 1 66.19 23 GLY B CA 1
ATOM 1238 C C . GLY B 1 23 ? 7.262 -1.033 5.629 1 66.19 23 GLY B C 1
ATOM 1239 O O . GLY B 1 23 ? 7.207 -0.352 4.605 1 66.19 23 GLY B O 1
ATOM 1240 N N . ARG B 1 24 ? 8.047 -1.952 5.719 1 72.19 24 ARG B N 1
ATOM 1241 C CA . ARG B 1 24 ? 8.445 -2.719 4.543 1 72.19 24 ARG B CA 1
ATOM 1242 C C . ARG B 1 24 ? 7.301 -3.588 4.039 1 72.19 24 ARG B C 1
ATOM 1244 O O . ARG B 1 24 ? 6.824 -4.477 4.75 1 72.19 24 ARG B O 1
ATOM 1251 N N . ILE B 1 25 ? 6.645 -2.984 2.99 1 77.5 25 ILE B N 1
ATOM 1252 C CA . ILE B 1 25 ? 5.66 -3.854 2.359 1 77.5 25 ILE B CA 1
ATOM 1253 C C . ILE B 1 25 ? 6.367 -4.906 1.512 1 77.5 25 ILE B C 1
ATOM 1255 O O . ILE B 1 25 ? 7.277 -4.586 0.744 1 77.5 25 ILE B O 1
ATOM 1259 N N . CYS B 1 26 ? 6.043 -6.164 1.862 1 87.12 26 CYS B N 1
ATOM 1260 C CA . CYS B 1 26 ? 6.559 -7.27 1.062 1 87.12 26 CYS B CA 1
ATOM 1261 C C . CYS B 1 26 ? 5.566 -7.66 -0.028 1 87.12 26 CYS B C 1
ATOM 1263 O O . CYS B 1 26 ? 4.379 -7.836 0.241 1 87.12 26 CYS B O 1
ATOM 1265 N N . GLU B 1 27 ? 6.074 -7.699 -1.236 1 89.19 27 GLU B N 1
ATOM 1266 C CA . GLU B 1 27 ? 5.199 -8.094 -2.336 1 89.19 27 GLU B CA 1
ATOM 1267 C C . GLU B 1 27 ? 5.777 -9.273 -3.107 1 89.19 27 GLU B C 1
ATOM 1269 O O . GLU B 1 27 ? 6.977 -9.305 -3.396 1 89.19 27 GLU B O 1
ATOM 1274 N N . LEU B 1 28 ? 4.988 -10.32 -3.385 1 93 28 LEU B N 1
ATOM 1275 C CA . LEU B 1 28 ? 5.227 -11.414 -4.32 1 93 28 LEU B CA 1
ATOM 1276 C C . LEU B 1 28 ? 4.367 -11.258 -5.57 1 93 28 LEU B C 1
ATOM 1278 O O . LEU B 1 28 ? 3.143 -11.18 -5.48 1 93 28 LEU B O 1
ATOM 1282 N N . VAL B 1 29 ? 5.074 -11.188 -6.738 1 92 29 VAL B N 1
ATOM 1283 C CA . VAL B 1 29 ? 4.324 -10.867 -7.949 1 92 29 VAL B CA 1
ATOM 1284 C C . VAL B 1 29 ? 4.59 -11.922 -9.016 1 92 29 VAL B C 1
ATOM 1286 O O . VAL B 1 29 ? 5.715 -12.406 -9.156 1 92 29 VAL B O 1
ATOM 1289 N N . HIS B 1 30 ? 3.557 -12.281 -9.742 1 93.12 30 HIS B N 1
ATOM 1290 C CA . HIS B 1 30 ? 3.605 -13.07 -10.969 1 93.12 30 HIS B CA 1
ATOM 1291 C C . HIS B 1 30 ? 2.756 -12.438 -12.062 1 93.12 30 HIS B C 1
ATOM 1293 O O . HIS B 1 30 ? 1.54 -12.297 -11.914 1 93.12 30 HIS B O 1
ATOM 1299 N N . ASP B 1 31 ? 3.441 -12.008 -13.109 1 87.81 31 ASP B N 1
ATOM 1300 C CA . ASP B 1 31 ? 2.734 -11.5 -14.281 1 87.81 31 ASP B CA 1
ATOM 1301 C C . ASP B 1 31 ? 2.693 -12.547 -15.398 1 87.81 31 ASP B C 1
ATOM 1303 O O . ASP B 1 31 ? 3.541 -12.539 -16.297 1 87.81 31 ASP B O 1
ATOM 1307 N N . GLY B 1 32 ? 1.631 -13.344 -15.25 1 87.5 32 GLY B N 1
ATOM 1308 C CA . GLY B 1 32 ? 1.511 -14.453 -16.188 1 87.5 32 GLY B CA 1
ATOM 1309 C C . GLY B 1 32 ? 0.726 -14.094 -17.438 1 87.5 32 GLY B C 1
ATOM 1310 O O . GLY B 1 32 ? 0.225 -12.977 -17.562 1 87.5 32 GLY B O 1
ATOM 1311 N N . GLU B 1 33 ? 0.687 -15.031 -18.359 1 85.81 33 GLU B N 1
ATOM 1312 C CA . GLU B 1 33 ? 0.001 -14.852 -19.625 1 85.81 33 GLU B CA 1
ATOM 1313 C C . GLU B 1 33 ? -1.507 -14.719 -19.438 1 85.81 33 GLU B C 1
ATOM 1315 O O . GLU B 1 33 ? -2.16 -13.93 -20.109 1 85.81 33 GLU B O 1
ATOM 1320 N N . ASP B 1 34 ? -1.964 -15.43 -18.422 1 86.69 34 ASP B N 1
ATOM 1321 C CA . ASP B 1 34 ? -3.416 -15.5 -18.281 1 86.69 34 ASP B CA 1
ATOM 1322 C C . ASP B 1 34 ? -3.906 -14.641 -17.125 1 86.69 34 ASP B C 1
ATOM 1324 O O . ASP B 1 34 ? -5.074 -14.25 -17.078 1 86.69 34 ASP B O 1
ATOM 1328 N N . ALA B 1 35 ? -3.004 -14.484 -16.25 1 92.88 35 ALA B N 1
ATOM 1329 C CA . ALA B 1 35 ? -3.385 -13.719 -15.07 1 92.88 35 ALA B CA 1
ATOM 1330 C C . ALA B 1 35 ? -2.156 -13.148 -14.367 1 92.88 35 ALA B C 1
ATOM 1332 O O . ALA B 1 35 ? -1.056 -13.688 -14.484 1 92.88 35 ALA B O 1
ATOM 1333 N N . SER B 1 36 ? -2.389 -12.047 -13.719 1 92.38 36 SER B N 1
ATOM 1334 C CA . SER B 1 36 ? -1.404 -11.547 -12.766 1 92.38 36 SER B CA 1
ATOM 1335 C C . SER B 1 36 ? -1.803 -11.891 -11.336 1 92.38 36 SER B C 1
ATOM 1337 O O . SER B 1 36 ? -2.984 -11.852 -10.984 1 92.38 36 SER B O 1
ATOM 1339 N N . VAL B 1 37 ? -0.861 -12.305 -10.547 1 95.5 37 VAL B N 1
ATOM 1340 C CA . VAL B 1 37 ? -1.046 -12.609 -9.133 1 95.5 37 VAL B CA 1
ATOM 1341 C C . VAL B 1 37 ? -0.111 -11.742 -8.289 1 95.5 37 VAL B C 1
ATOM 1343 O O . VAL B 1 37 ? 1.074 -11.609 -8.602 1 95.5 37 VAL B O 1
ATOM 1346 N N . ARG B 1 38 ? -0.672 -11.109 -7.23 1 93.88 38 ARG B N 1
ATOM 1347 C CA . ARG B 1 38 ? 0.095 -10.305 -6.285 1 93.88 38 ARG B CA 1
ATOM 1348 C C . ARG B 1 38 ? -0.235 -10.688 -4.848 1 93.88 38 ARG B C 1
ATOM 1350 O O . ARG B 1 38 ? -1.405 -10.711 -4.461 1 93.88 38 ARG B O 1
ATOM 1357 N N . VAL B 1 39 ? 0.751 -11.047 -4.09 1 95.81 39 VAL B N 1
ATOM 1358 C CA . VAL B 1 39 ? 0.627 -11.242 -2.648 1 95.81 39 VAL B CA 1
ATOM 1359 C C . VAL B 1 39 ? 1.354 -10.125 -1.907 1 95.81 39 VAL B C 1
ATOM 1361 O O . VAL B 1 39 ? 2.486 -9.773 -2.25 1 95.81 39 VAL B O 1
ATOM 1364 N N . THR B 1 40 ? 0.703 -9.5 -0.931 1 90.75 40 THR B N 1
ATOM 1365 C CA . THR B 1 40 ? 1.32 -8.43 -0.155 1 90.75 40 THR B CA 1
ATOM 1366 C C . THR B 1 40 ? 1.243 -8.734 1.339 1 90.75 40 THR B C 1
ATOM 1368 O O . THR B 1 40 ? 0.317 -9.406 1.795 1 90.75 40 THR B O 1
ATOM 1371 N N . TYR B 1 41 ? 2.248 -8.367 2.023 1 90.19 41 TYR B N 1
ATOM 1372 C CA . TYR B 1 41 ? 2.244 -8.273 3.48 1 90.19 41 TYR B CA 1
ATOM 1373 C C . TYR B 1 41 ? 2.578 -6.863 3.941 1 90.19 41 TYR B C 1
ATOM 1375 O O . TYR B 1 41 ? 3.607 -6.305 3.553 1 90.19 41 TYR B O 1
ATOM 1383 N N . ASP B 1 42 ? 1.667 -6.316 4.648 1 77.5 42 ASP B N 1
ATOM 1384 C CA . ASP B 1 42 ? 1.872 -5.012 5.273 1 77.5 42 ASP B CA 1
ATOM 1385 C C . ASP B 1 42 ? 2.074 -5.152 6.781 1 77.5 42 ASP B C 1
ATOM 1387 O O . ASP B 1 42 ? 1.124 -5.43 7.516 1 77.5 42 ASP B O 1
ATOM 1391 N N . PRO B 1 43 ? 3.285 -4.988 7.25 1 74.69 43 PRO B N 1
ATOM 1392 C CA . PRO B 1 43 ? 3.533 -5.156 8.68 1 74.69 43 PRO B CA 1
ATOM 1393 C C . PRO B 1 43 ? 2.816 -4.105 9.531 1 74.69 43 PRO B C 1
ATOM 1395 O O . PRO B 1 43 ? 2.604 -4.316 10.727 1 74.69 43 PRO B O 1
ATOM 1398 N N . ALA B 1 44 ? 2.527 -3.016 8.984 1 65.31 44 ALA B N 1
ATOM 1399 C CA . ALA B 1 44 ? 1.831 -1.979 9.742 1 65.31 44 ALA B CA 1
ATOM 1400 C C . ALA B 1 44 ? 0.399 -2.398 10.062 1 65.31 44 ALA B C 1
ATOM 1402 O O . ALA B 1 44 ? -0.155 -2.008 11.094 1 65.31 44 ALA B O 1
ATOM 1403 N N . LEU B 1 45 ? -0.313 -3.027 9.328 1 64 45 LEU B N 1
ATOM 1404 C CA . LEU B 1 45 ? -1.648 -3.596 9.492 1 64 45 LEU B CA 1
ATOM 1405 C C . LEU B 1 45 ? -1.575 -5.102 9.711 1 64 45 LEU B C 1
ATOM 1407 O O . LEU B 1 45 ? -2.551 -5.719 10.141 1 64 45 LEU B O 1
ATOM 1411 N N . PRO B 1 46 ? -0.465 -5.543 9.984 1 77.5 46 PRO B N 1
ATOM 1412 C CA . PRO B 1 46 ? 0.07 -6.887 9.75 1 77.5 46 PRO B CA 1
ATOM 1413 C C . PRO B 1 46 ? -0.928 -7.805 9.055 1 77.5 46 PRO B C 1
ATOM 1415 O O . PRO B 1 46 ? -1.564 -8.641 9.703 1 77.5 46 PRO B O 1
ATOM 1418 N N . GLU B 1 47 ? -1.158 -7.566 7.832 1 86.69 47 GLU B N 1
ATOM 1419 C CA . GLU B 1 47 ? -2.115 -8.312 7.02 1 86.69 47 GLU B CA 1
ATOM 1420 C C . GLU B 1 47 ? -1.513 -8.703 5.672 1 86.69 47 GLU B C 1
ATOM 1422 O O . GLU B 1 47 ? -0.706 -7.957 5.109 1 86.69 47 GLU B O 1
ATOM 1427 N N . TYR B 1 48 ? -2.035 -9.969 5.352 1 93 48 TYR B N 1
ATOM 1428 C CA . TYR B 1 48 ? -1.729 -10.445 4.004 1 93 48 TYR B CA 1
ATOM 1429 C C . TYR B 1 48 ? -2.881 -10.156 3.051 1 93 48 TYR B C 1
ATOM 1431 O O . TYR B 1 48 ? -4.039 -10.086 3.467 1 93 48 TYR B O 1
ATOM 1439 N N . ALA B 1 49 ? -2.525 -9.961 1.819 1 92.62 49 ALA B N 1
ATOM 1440 C CA . ALA B 1 49 ? -3.518 -9.945 0.746 1 92.62 49 ALA B CA 1
ATOM 1441 C C . ALA B 1 49 ? -3.008 -10.688 -0.484 1 92.62 49 ALA B C 1
ATOM 1443 O O . ALA B 1 49 ? -1.823 -10.609 -0.821 1 92.62 49 ALA B O 1
ATOM 1444 N N . ILE B 1 50 ? -3.941 -11.43 -1.129 1 96.56 50 ILE B N 1
ATOM 1445 C CA . ILE B 1 50 ? -3.678 -11.938 -2.471 1 96.56 50 ILE B CA 1
ATOM 1446 C C . ILE B 1 50 ? -4.668 -11.328 -3.459 1 96.56 50 ILE B C 1
ATOM 1448 O O . ILE B 1 50 ? -5.871 -11.281 -3.191 1 96.56 50 ILE B O 1
ATOM 1452 N N . ALA B 1 51 ? -4.125 -10.789 -4.516 1 93.75 51 ALA B N 1
ATOM 1453 C CA . ALA B 1 51 ? -4.906 -10.234 -5.617 1 93.75 51 ALA B CA 1
ATOM 1454 C C . ALA B 1 51 ? -4.652 -11 -6.914 1 93.75 51 ALA B C 1
ATOM 1456 O O . ALA B 1 51 ? -3.502 -11.242 -7.285 1 93.75 51 ALA B O 1
ATOM 1457 N N . ILE B 1 52 ? -5.727 -11.438 -7.605 1 95.5 52 ILE B N 1
ATOM 1458 C CA . ILE B 1 52 ? -5.648 -12.172 -8.867 1 95.5 52 ILE B CA 1
ATOM 1459 C C . ILE B 1 52 ? -6.414 -11.414 -9.945 1 95.5 52 ILE B C 1
ATOM 1461 O O . ILE B 1 52 ? -7.621 -11.195 -9.82 1 95.5 52 ILE B O 1
ATOM 1465 N N . THR B 1 53 ? -5.715 -11.016 -10.977 1 92.5 53 THR B N 1
ATOM 1466 C CA . THR B 1 53 ? -6.277 -10.273 -12.102 1 92.5 53 THR B CA 1
ATOM 1467 C C . THR B 1 53 ? -6.152 -11.078 -13.391 1 92.5 53 THR B C 1
ATOM 1469 O O . THR B 1 53 ? -5.102 -11.078 -14.031 1 92.5 53 THR B O 1
ATOM 1472 N N . PRO B 1 54 ? -7.223 -11.734 -13.797 1 93.94 54 PRO B N 1
ATOM 1473 C CA . PRO B 1 54 ? -7.195 -12.477 -15.055 1 93.94 54 PRO B CA 1
ATOM 1474 C C . PRO B 1 54 ? -7.395 -11.578 -16.281 1 93.94 54 PRO B C 1
ATOM 1476 O O . PRO B 1 54 ? -7.723 -10.398 -16.125 1 93.94 54 PRO B O 1
ATOM 1479 N N . LYS B 1 55 ? -7.125 -12.156 -17.406 1 89.69 55 LYS B N 1
ATOM 1480 C CA . LYS B 1 55 ? -7.34 -11.43 -18.656 1 89.69 55 LYS B CA 1
ATOM 1481 C C . LYS B 1 55 ? -8.82 -11.141 -18.891 1 89.69 55 LYS B C 1
ATOM 1483 O O . LYS B 1 55 ? -9.18 -10.109 -19.469 1 89.69 55 LYS B O 1
ATOM 1488 N N . ARG B 1 56 ? -9.695 -12.055 -18.391 1 91.69 56 ARG B N 1
ATOM 1489 C CA . ARG B 1 56 ? -11.141 -11.867 -18.422 1 91.69 56 ARG B CA 1
ATOM 1490 C C . ARG B 1 56 ? -11.695 -11.625 -17.016 1 91.69 56 ARG B C 1
ATOM 1492 O O . ARG B 1 56 ? -11.258 -12.266 -16.062 1 91.69 56 ARG B O 1
ATOM 1499 N N . PRO B 1 57 ? -12.602 -10.828 -16.922 1 92.06 57 PRO B N 1
ATOM 1500 C CA . PRO B 1 57 ? -13.086 -10.461 -15.594 1 92.06 57 PRO B CA 1
ATOM 1501 C C . PRO B 1 57 ? -13.711 -11.633 -14.844 1 92.06 57 PRO B C 1
ATOM 1503 O O . PRO B 1 57 ? -14.234 -12.562 -15.469 1 92.06 57 PRO B O 1
ATOM 1506 N N . TRP B 1 58 ? -13.602 -11.539 -13.531 1 94.88 58 TRP B N 1
ATOM 1507 C CA . TRP B 1 58 ? -14.281 -12.484 -12.656 1 94.88 58 TRP B CA 1
ATOM 1508 C C . TRP B 1 58 ? -15.789 -12.297 -12.703 1 94.88 58 TRP B C 1
ATOM 1510 O O . TRP B 1 58 ? -16.281 -11.18 -12.914 1 94.88 58 TRP B O 1
ATOM 1520 N N . GLN B 1 59 ? -16.484 -13.359 -12.484 1 92.25 59 GLN B N 1
ATOM 1521 C CA . GLN B 1 59 ? -17.922 -13.312 -12.219 1 92.25 59 GLN B CA 1
ATOM 1522 C C . GLN B 1 59 ? -18.203 -13.445 -10.727 1 92.25 59 GLN B C 1
ATOM 1524 O O . GLN B 1 59 ? -17.422 -14.047 -9.984 1 92.25 59 GLN B O 1
ATOM 1529 N N . GLN B 1 60 ? -19.297 -12.898 -10.414 1 91.38 60 GLN B N 1
ATOM 1530 C CA . GLN B 1 60 ? -19.656 -12.977 -9 1 91.38 60 GLN B CA 1
ATOM 1531 C C . GLN B 1 60 ? -19.859 -14.422 -8.555 1 91.38 60 GLN B C 1
ATOM 1533 O O . GLN B 1 60 ? -20.297 -15.258 -9.344 1 91.38 60 GLN B O 1
ATOM 1538 N N . GLY B 1 61 ? -19.469 -14.641 -7.305 1 92.31 61 GLY B N 1
ATOM 1539 C CA . GLY B 1 61 ? -19.641 -15.93 -6.652 1 92.31 61 GLY B CA 1
ATOM 1540 C C . GLY B 1 61 ? -19.547 -15.844 -5.141 1 92.31 61 GLY B C 1
ATOM 1541 O O . GLY B 1 61 ? -18.953 -14.914 -4.598 1 92.31 61 GLY B O 1
ATOM 1542 N N . SER B 1 62 ? -20.172 -16.844 -4.441 1 93.94 62 SER B N 1
ATOM 1543 C CA . SER B 1 62 ? -20.266 -16.781 -2.988 1 93.94 62 SER B CA 1
ATOM 1544 C C . SER B 1 62 ? -19.016 -17.344 -2.324 1 93.94 62 SER B C 1
ATOM 1546 O O . SER B 1 62 ? -18.672 -16.953 -1.206 1 93.94 62 SER B O 1
ATOM 1548 N N . ILE B 1 63 ? -18.438 -18.328 -3.049 1 96.69 63 ILE B N 1
ATOM 1549 C CA . ILE B 1 63 ? -17.281 -18.984 -2.471 1 96.69 63 ILE B CA 1
ATOM 1550 C C . ILE B 1 63 ? -16.094 -18.906 -3.441 1 96.69 63 ILE B C 1
ATOM 1552 O O . ILE B 1 63 ? -16.234 -19.219 -4.625 1 96.69 63 ILE B O 1
ATOM 1556 N N . PHE B 1 64 ? -15.062 -18.438 -2.98 1 97.81 64 PHE B N 1
ATOM 1557 C CA . PHE B 1 64 ? -13.789 -18.453 -3.695 1 97.81 64 PHE B CA 1
ATOM 1558 C C . PHE B 1 64 ? -12.891 -19.578 -3.168 1 97.81 64 PHE B C 1
ATOM 1560 O O . PHE B 1 64 ? -12.797 -19.781 -1.957 1 97.81 64 PHE B O 1
ATOM 1567 N N . ALA B 1 65 ? -12.289 -20.312 -4.129 1 98.31 65 ALA B N 1
ATOM 1568 C CA . ALA B 1 65 ? -11.383 -21.391 -3.73 1 98.31 65 ALA B CA 1
ATOM 1569 C C . ALA B 1 65 ? -10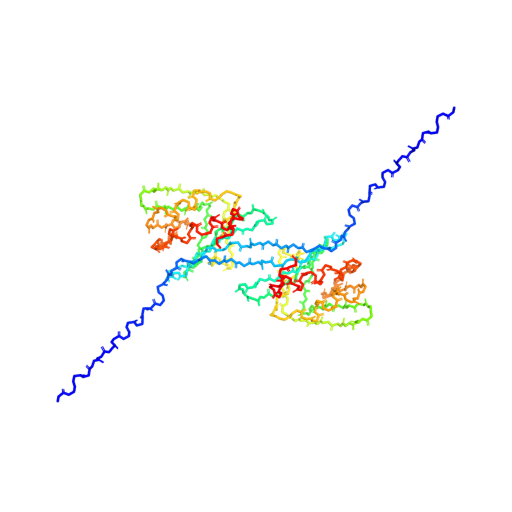.078 -21.312 -4.512 1 98.31 65 ALA B C 1
ATOM 1571 O O . ALA B 1 65 ? -10.047 -20.844 -5.645 1 98.31 65 ALA B O 1
ATOM 1572 N N . MET B 1 66 ? -9.039 -21.734 -3.908 1 98.31 66 MET B N 1
ATOM 1573 C CA . MET B 1 66 ? -7.754 -22 -4.551 1 98.31 66 MET B CA 1
ATOM 1574 C C . MET B 1 66 ? -7.352 -23.469 -4.359 1 98.31 66 MET B C 1
ATOM 1576 O O . MET B 1 66 ? -7.312 -23.953 -3.23 1 98.31 66 MET B O 1
ATOM 1580 N N . ARG B 1 67 ? -7.148 -24.109 -5.434 1 98.69 67 ARG B N 1
ATOM 1581 C CA . ARG B 1 67 ? -6.633 -25.469 -5.418 1 98.69 67 ARG B CA 1
ATOM 1582 C C . ARG B 1 67 ? -5.164 -25.5 -5.832 1 98.69 67 ARG B C 1
ATOM 1584 O O . ARG B 1 67 ? -4.789 -24.938 -6.859 1 98.69 67 ARG B O 1
ATOM 1591 N N . PHE B 1 68 ? -4.395 -26.156 -5.07 1 98.69 68 PHE B N 1
ATOM 1592 C CA . PHE B 1 68 ? -2.979 -26.344 -5.359 1 98.69 68 PHE B CA 1
ATOM 1593 C C . PHE B 1 68 ? -2.697 -27.797 -5.734 1 98.69 68 PHE B C 1
ATOM 1595 O O . PHE B 1 68 ? -3.062 -28.719 -5 1 98.69 68 PHE B O 1
ATOM 1602 N N . ASP B 1 69 ? -2.039 -27.969 -6.867 1 98.62 69 ASP B N 1
ATOM 1603 C CA . ASP B 1 69 ? -1.703 -29.297 -7.352 1 98.62 69 ASP B CA 1
ATOM 1604 C C . ASP B 1 69 ? -0.191 -29.516 -7.363 1 98.62 69 ASP B C 1
ATOM 1606 O O . ASP B 1 69 ? 0.552 -28.703 -7.922 1 98.62 69 ASP B O 1
ATOM 1610 N N . GLY B 1 70 ? 0.267 -30.531 -6.805 1 98.25 70 GLY B N 1
ATOM 1611 C CA . GLY B 1 70 ? 1.671 -30.891 -6.684 1 98.25 70 GLY B CA 1
ATOM 1612 C C . GLY B 1 70 ? 1.971 -31.719 -5.449 1 98.25 70 GLY B C 1
ATOM 1613 O O . GLY B 1 70 ? 1.104 -32.438 -4.953 1 98.25 70 GLY B O 1
ATOM 1614 N N . PRO B 1 71 ? 3.211 -31.719 -4.938 1 98 71 PRO B N 1
ATOM 1615 C CA . PRO B 1 71 ? 3.674 -32.594 -3.855 1 98 71 PRO B CA 1
ATOM 1616 C C . PRO B 1 71 ? 2.916 -32.344 -2.551 1 98 71 PRO B C 1
ATOM 1618 O O . PRO B 1 71 ? 2.789 -33.281 -1.738 1 98 71 PRO B O 1
ATOM 1621 N N . ARG B 1 72 ? 2.439 -31.188 -2.32 1 97.81 72 ARG B N 1
ATOM 1622 C CA . ARG B 1 72 ? 1.689 -30.859 -1.113 1 97.81 72 ARG B CA 1
ATOM 1623 C C . ARG B 1 72 ? 0.34 -30.234 -1.457 1 97.81 72 ARG B C 1
ATOM 1625 O O . ARG B 1 72 ? -0.007 -29.156 -0.947 1 97.81 72 ARG B O 1
ATOM 1632 N N . GLY B 1 73 ? -0.364 -30.906 -2.271 1 97.75 73 GLY B N 1
ATOM 1633 C CA . GLY B 1 73 ? -1.643 -30.438 -2.77 1 97.75 73 GLY B CA 1
ATOM 1634 C C . GLY B 1 73 ? -2.643 -30.141 -1.667 1 97.75 73 GLY B C 1
ATOM 1635 O O . GLY B 1 73 ? -2.656 -30.828 -0.64 1 97.75 73 GLY B O 1
ATOM 1636 N N . ASN B 1 74 ? -3.461 -29.109 -1.842 1 97.25 74 ASN B N 1
ATOM 1637 C CA . ASN B 1 74 ? -4.504 -28.688 -0.914 1 97.25 74 ASN B CA 1
ATOM 1638 C C . ASN B 1 74 ? -5.527 -27.781 -1.595 1 97.25 74 ASN B C 1
ATOM 1640 O O . ASN B 1 74 ? -5.273 -27.25 -2.68 1 97.25 74 ASN B O 1
ATOM 1644 N N . THR B 1 75 ? -6.676 -27.719 -1.03 1 98.06 75 THR B N 1
ATOM 1645 C CA . THR B 1 75 ? -7.688 -26.766 -1.469 1 98.06 75 THR B CA 1
ATOM 1646 C C . THR B 1 75 ? -8.133 -25.891 -0.31 1 98.06 75 THR B C 1
ATOM 1648 O O . THR B 1 75 ? -8.477 -26.375 0.765 1 98.06 75 THR B O 1
ATOM 1651 N N . ILE B 1 76 ? -8.062 -24.547 -0.5 1 97.56 76 ILE B N 1
ATOM 1652 C CA . ILE B 1 76 ? -8.516 -23.562 0.482 1 97.56 76 ILE B CA 1
ATOM 1653 C C . ILE B 1 76 ? -9.719 -22.797 -0.071 1 97.56 76 ILE B C 1
ATOM 1655 O O . ILE B 1 76 ? -9.773 -22.5 -1.265 1 97.56 76 ILE B O 1
ATOM 1659 N N . SER B 1 77 ? -10.648 -22.516 0.799 1 97.12 77 SER B N 1
ATOM 1660 C CA . SER B 1 77 ? -11.836 -21.781 0.363 1 97.12 77 SER B CA 1
ATOM 1661 C C . SER B 1 77 ? -12.195 -20.688 1.35 1 97.12 77 SER B C 1
ATOM 1663 O O . SER B 1 77 ? -11.812 -20.734 2.52 1 97.12 77 SER B O 1
ATOM 1665 N N . THR B 1 78 ? -12.82 -19.672 0.903 1 96.19 78 THR B N 1
ATOM 1666 C CA . THR B 1 78 ? -13.289 -18.562 1.722 1 96.19 78 THR B CA 1
ATOM 1667 C C . THR B 1 78 ? -14.531 -17.922 1.102 1 96.19 78 THR B C 1
ATOM 1669 O O . THR B 1 78 ? -14.75 -18.031 -0.107 1 96.19 78 THR B O 1
ATOM 1672 N N . ASP B 1 79 ? -15.266 -17.312 1.921 1 94.88 79 ASP B N 1
ATOM 1673 C CA . ASP B 1 79 ? -16.375 -16.5 1.435 1 94.88 79 ASP B CA 1
ATOM 1674 C C . ASP B 1 79 ? -16.125 -15.016 1.659 1 94.88 79 ASP B C 1
ATOM 1676 O O . ASP B 1 79 ? -17.031 -14.195 1.525 1 94.88 79 ASP B O 1
ATOM 1680 N N . ARG B 1 80 ? -14.938 -14.609 1.96 1 91.56 80 ARG B N 1
ATOM 1681 C CA . ARG B 1 80 ? -14.609 -13.242 2.336 1 91.56 80 ARG B CA 1
ATOM 1682 C C . ARG B 1 80 ? -13.812 -12.547 1.235 1 91.56 80 ARG B C 1
ATOM 1684 O O . ARG B 1 80 ? -13.07 -11.602 1.502 1 91.56 80 ARG B O 1
ATOM 1691 N N . HIS B 1 81 ? -13.922 -12.977 0.002 1 93.5 81 HIS B N 1
ATOM 1692 C CA . HIS B 1 81 ? -13.25 -12.328 -1.12 1 93.5 81 HIS B CA 1
ATOM 1693 C C . HIS B 1 81 ? -14 -11.078 -1.571 1 93.5 81 HIS B C 1
ATOM 1695 O O . HIS B 1 81 ? -15.18 -10.914 -1.263 1 93.5 81 HIS B O 1
ATOM 1701 N N . ALA B 1 82 ? -13.266 -10.195 -2.213 1 87.62 82 ALA B N 1
ATOM 1702 C CA . ALA B 1 82 ? -13.844 -8.984 -2.793 1 87.62 82 ALA B CA 1
ATOM 1703 C C . ALA B 1 82 ? -13.453 -8.852 -4.262 1 87.62 82 ALA B C 1
ATOM 1705 O O . ALA B 1 82 ? -12.352 -9.234 -4.664 1 87.62 82 ALA B O 1
ATOM 1706 N N . LEU B 1 83 ? -14.406 -8.32 -5.059 1 87.31 83 LEU B N 1
ATOM 1707 C CA . LEU B 1 83 ? -14.125 -7.969 -6.449 1 87.31 83 LEU B CA 1
ATOM 1708 C C . LEU B 1 83 ? -14.023 -6.457 -6.617 1 87.31 83 LEU B C 1
ATOM 1710 O O . LEU B 1 83 ? -14.781 -5.703 -6 1 87.31 83 LEU B O 1
ATOM 1714 N N . SER B 1 84 ? -13.016 -6.039 -7.359 1 79.94 84 SER B N 1
ATOM 1715 C CA . SER B 1 84 ? -12.852 -4.625 -7.691 1 79.94 84 SER B CA 1
ATOM 1716 C C . SER B 1 84 ? -12.727 -4.422 -9.195 1 79.94 84 SER B C 1
ATOM 1718 O O . SER B 1 84 ? -12.539 -5.383 -9.945 1 79.94 84 SER B O 1
ATOM 1720 N N . GLY B 1 85 ? -12.93 -3.143 -9.672 1 77 85 GLY B N 1
ATOM 1721 C CA . GLY B 1 85 ? -12.781 -2.838 -11.086 1 77 85 GLY B CA 1
ATOM 1722 C C . GLY B 1 85 ? -13.781 -3.561 -11.961 1 77 85 GLY B C 1
ATOM 1723 O O . GLY B 1 85 ? -13.445 -4.023 -13.047 1 77 85 GLY B O 1
ATOM 1724 N N . GLY B 1 86 ? -14.969 -3.76 -11.375 1 78.69 86 GLY B N 1
ATOM 1725 C CA . GLY B 1 86 ? -15.977 -4.453 -12.156 1 78.69 86 GLY B CA 1
ATOM 1726 C C . GLY B 1 86 ? -15.656 -5.918 -12.383 1 78.69 86 GLY B C 1
ATOM 1727 O O . GLY B 1 86 ? -15.953 -6.469 -13.445 1 78.69 86 GLY B O 1
ATOM 1728 N N . GLY B 1 87 ? -14.938 -6.555 -11.484 1 86.38 87 GLY B N 1
ATOM 1729 C CA . GLY B 1 87 ? -14.578 -7.961 -11.586 1 86.38 87 GLY B CA 1
ATOM 1730 C C . GLY B 1 87 ? -13.18 -8.18 -12.125 1 86.38 87 GLY B C 1
ATOM 1731 O O . GLY B 1 87 ? -12.758 -9.32 -12.32 1 86.38 87 GLY B O 1
ATOM 1732 N N . ALA B 1 88 ? -12.477 -7.168 -12.344 1 85.31 88 ALA B N 1
ATOM 1733 C CA . ALA B 1 88 ? -11.148 -7.281 -12.93 1 85.31 88 ALA B CA 1
ATOM 1734 C C . ALA B 1 88 ? -10.18 -7.973 -11.969 1 85.31 88 ALA B C 1
ATOM 1736 O O . ALA B 1 88 ? -9.344 -8.773 -12.391 1 85.31 88 ALA B O 1
ATOM 1737 N N . THR B 1 89 ? -10.383 -7.617 -10.68 1 89.88 89 THR B N 1
ATOM 1738 C CA . THR B 1 89 ? -9.453 -8.148 -9.688 1 89.88 89 THR B CA 1
ATOM 1739 C C . THR B 1 89 ? -10.203 -8.766 -8.516 1 89.88 89 THR B C 1
ATOM 1741 O O . THR B 1 89 ? -11.172 -8.195 -8.016 1 89.88 89 THR B O 1
ATOM 1744 N N . LEU B 1 90 ? -9.812 -9.984 -8.109 1 94.19 90 LEU B N 1
ATOM 1745 C CA . LEU B 1 90 ? -10.273 -10.648 -6.891 1 94.19 90 LEU B CA 1
ATOM 1746 C C . LEU B 1 90 ? -9.234 -10.531 -5.781 1 94.19 90 LEU B C 1
ATOM 1748 O O . LEU B 1 90 ? -8.047 -10.789 -6.004 1 94.19 90 LEU B O 1
ATOM 1752 N N . THR B 1 91 ? -9.703 -10.117 -4.625 1 92.5 91 THR B N 1
ATOM 1753 C CA . THR B 1 91 ? -8.781 -9.961 -3.51 1 92.5 91 THR B CA 1
ATOM 1754 C C . THR B 1 91 ? -9.281 -10.719 -2.283 1 92.5 91 THR B C 1
ATOM 1756 O O . THR B 1 91 ? -10.477 -10.703 -1.984 1 92.5 91 THR B O 1
ATOM 1759 N N . VAL B 1 92 ? -8.414 -11.398 -1.579 1 94.56 92 VAL B N 1
ATOM 1760 C CA . VAL B 1 92 ? -8.633 -11.977 -0.258 1 94.56 92 VAL B CA 1
ATOM 1761 C C . VAL B 1 92 ? -7.613 -11.406 0.729 1 94.56 92 VAL B C 1
ATOM 1763 O O . VAL B 1 92 ? -6.422 -11.336 0.428 1 94.56 92 VAL B O 1
ATOM 1766 N N . THR B 1 93 ? -8.055 -10.93 1.809 1 90.56 93 THR B N 1
ATOM 1767 C CA . THR B 1 93 ? -7.188 -10.453 2.883 1 90.56 93 THR B CA 1
ATOM 1768 C C . THR B 1 93 ? -7.348 -11.32 4.129 1 90.56 93 THR B C 1
ATOM 1770 O O . THR B 1 93 ? -8.453 -11.773 4.441 1 90.56 93 THR B O 1
ATOM 1773 N N . ASP B 1 94 ? -6.219 -11.586 4.742 1 91.31 94 ASP B N 1
ATOM 1774 C CA . ASP B 1 94 ? -6.23 -12.359 5.98 1 91.31 94 ASP B CA 1
ATOM 1775 C C . ASP B 1 94 ? -4.973 -12.094 6.805 1 91.31 94 ASP B C 1
ATOM 1777 O O . ASP B 1 94 ? -3.945 -11.68 6.262 1 91.31 94 ASP B O 1
ATOM 1781 N N . ARG B 1 95 ? -5.062 -12.344 8.102 1 88.88 95 ARG B N 1
ATOM 1782 C CA . ARG B 1 95 ? -3.91 -12.164 8.977 1 88.88 95 ARG B CA 1
ATOM 1783 C C . ARG B 1 95 ? -2.943 -13.336 8.859 1 88.88 95 ARG B C 1
ATOM 1785 O O . ARG B 1 95 ? -1.759 -13.203 9.172 1 88.88 95 ARG B O 1
ATOM 1792 N N . GLY B 1 96 ? -3.451 -14.562 8.469 1 90.94 96 GLY B N 1
ATOM 1793 C CA . GLY B 1 96 ? -2.621 -15.742 8.266 1 90.94 96 GLY B CA 1
ATOM 1794 C C . GLY B 1 96 ? -2.662 -16.266 6.844 1 90.94 96 GLY B C 1
ATOM 1795 O O . GLY B 1 96 ? -3.738 -16.5 6.289 1 90.94 96 GLY B O 1
ATOM 1796 N N . PHE B 1 97 ? -1.431 -16.359 6.254 1 94.75 97 PHE B N 1
ATOM 1797 C CA . PHE B 1 97 ? -1.343 -16.828 4.875 1 94.75 97 PHE B CA 1
ATOM 1798 C C . PHE B 1 97 ? -0.493 -18.094 4.781 1 94.75 97 PHE B C 1
ATOM 1800 O O . PHE B 1 97 ? -0.055 -18.484 3.695 1 94.75 97 PHE B O 1
ATOM 1807 N N . GLY B 1 98 ? -0.411 -18.828 5.902 1 96.06 98 GLY B N 1
ATOM 1808 C CA . GLY B 1 98 ? 0.436 -20 5.906 1 96.06 98 GLY B CA 1
ATOM 1809 C C . GLY B 1 98 ? 0.068 -21 4.824 1 96.06 98 GLY B C 1
ATOM 1810 O O . GLY B 1 98 ? 0.934 -21.469 4.078 1 96.06 98 GLY B O 1
ATOM 1811 N N . ASN B 1 99 ? -1.193 -21.359 4.691 1 97.06 99 ASN B N 1
ATOM 1812 C CA . ASN B 1 99 ? -1.642 -22.359 3.732 1 97.06 99 ASN B CA 1
ATOM 1813 C C . ASN B 1 99 ? -1.513 -21.859 2.297 1 97.06 99 ASN B C 1
ATOM 1815 O O . ASN B 1 99 ? -1.178 -22.625 1.394 1 97.06 99 ASN B O 1
ATOM 1819 N N . VAL B 1 100 ? -1.849 -20.609 2.07 1 97.88 100 VAL B N 1
ATOM 1820 C CA . VAL B 1 100 ? -1.708 -20.047 0.733 1 97.88 100 VAL B CA 1
ATOM 1821 C C . VAL B 1 100 ? -0.242 -20.078 0.307 1 97.88 100 VAL B C 1
ATOM 1823 O O . VAL B 1 100 ? 0.082 -20.562 -0.78 1 97.88 100 VAL B O 1
ATOM 1826 N N . LEU B 1 101 ? 0.662 -19.609 1.197 1 98.19 101 LEU B N 1
ATOM 1827 C CA . LEU B 1 101 ? 2.082 -19.547 0.873 1 98.19 101 LEU B CA 1
ATOM 1828 C C . LEU B 1 101 ? 2.668 -20.938 0.713 1 98.19 101 LEU B C 1
ATOM 1830 O O . LEU B 1 101 ? 3.506 -21.172 -0.161 1 98.19 101 LEU B O 1
ATOM 1834 N N . ASN B 1 102 ? 2.219 -21.859 1.577 1 98.44 102 ASN B N 1
ATOM 1835 C CA . ASN B 1 102 ? 2.623 -23.25 1.369 1 98.44 102 ASN B CA 1
ATOM 1836 C C . ASN B 1 102 ? 2.162 -23.766 0.011 1 98.44 102 ASN B C 1
ATOM 1838 O O . ASN B 1 102 ? 2.91 -24.469 -0.68 1 98.44 102 ASN B O 1
ATOM 1842 N N . GLY B 1 103 ? 0.961 -23.484 -0.334 1 98.62 103 GLY B N 1
ATOM 1843 C CA . GLY B 1 103 ? 0.453 -23.891 -1.636 1 98.62 103 GLY B CA 1
ATOM 1844 C C . GLY B 1 103 ? 1.287 -23.359 -2.789 1 98.62 103 GLY B C 1
ATOM 1845 O O . GLY B 1 103 ? 1.617 -24.109 -3.713 1 98.62 103 GLY B O 1
ATOM 1846 N N . LEU B 1 104 ? 1.654 -22.109 -2.73 1 98.31 104 LEU B N 1
ATOM 1847 C CA . LEU B 1 104 ? 2.434 -21.469 -3.783 1 98.31 104 LEU B CA 1
ATOM 1848 C C . LEU B 1 104 ? 3.857 -22.016 -3.814 1 98.31 104 LEU B C 1
ATOM 1850 O O . LEU B 1 104 ? 4.441 -22.172 -4.891 1 98.31 104 LEU B O 1
ATOM 1854 N N . GLU B 1 105 ? 4.422 -22.375 -2.686 1 98.31 105 GLU B N 1
ATOM 1855 C CA . GLU B 1 105 ? 5.832 -22.734 -2.562 1 98.31 105 GLU B CA 1
ATOM 1856 C C . GLU B 1 105 ? 6.078 -24.188 -2.98 1 98.31 105 GLU B C 1
ATOM 1858 O O . GLU B 1 105 ? 7.109 -24.5 -3.576 1 98.31 105 GLU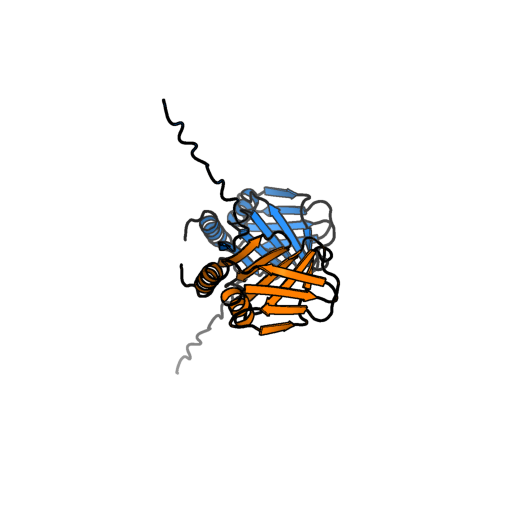 B O 1
ATOM 1863 N N . PHE B 1 106 ? 5.141 -24.984 -2.701 1 98.56 106 PHE B N 1
ATOM 1864 C CA . PHE B 1 106 ? 5.523 -26.391 -2.713 1 98.56 106 PHE B CA 1
ATOM 1865 C C . PHE B 1 106 ? 4.801 -27.141 -3.828 1 98.56 106 PHE B C 1
ATOM 1867 O O . PHE B 1 106 ? 4.961 -28.359 -3.971 1 98.56 106 PHE B O 1
ATOM 1874 N N . ASN B 1 107 ? 4.016 -26.469 -4.594 1 98.56 107 ASN B N 1
ATOM 1875 C CA . ASN B 1 107 ? 3.254 -27.172 -5.621 1 98.56 107 ASN B CA 1
ATOM 1876 C C . ASN B 1 107 ? 3.619 -26.688 -7.02 1 98.56 107 ASN B C 1
ATOM 1878 O O . ASN B 1 107 ? 4.566 -25.906 -7.188 1 98.56 107 ASN B O 1
ATOM 1882 N N . HIS B 1 108 ? 2.959 -27.266 -8.031 1 98.19 108 HIS B N 1
ATOM 1883 C CA . HIS B 1 108 ? 3.314 -26.984 -9.414 1 98.19 108 HIS B CA 1
ATOM 1884 C C . HIS B 1 108 ? 2.318 -26.031 -10.055 1 98.19 108 HIS B C 1
ATOM 1886 O O . HIS B 1 108 ? 2.668 -25.297 -10.984 1 98.19 108 HIS B O 1
ATOM 1892 N N . THR B 1 109 ? 1.116 -26.141 -9.602 1 98.19 109 THR B N 1
ATOM 1893 C CA . THR B 1 109 ? 0.07 -25.312 -10.195 1 98.19 109 THR B CA 1
ATOM 1894 C C . THR B 1 109 ? -0.917 -24.844 -9.125 1 98.19 109 THR B C 1
ATOM 1896 O O . THR B 1 109 ? -1.222 -25.578 -8.188 1 98.19 109 THR B O 1
ATOM 1899 N N . ALA B 1 110 ? -1.337 -23.625 -9.242 1 98.5 110 ALA B N 1
ATOM 1900 C CA . ALA B 1 110 ? -2.463 -23.078 -8.477 1 98.5 110 ALA B CA 1
ATOM 1901 C C . ALA B 1 110 ? -3.654 -22.797 -9.391 1 98.5 110 ALA B C 1
ATOM 1903 O O . ALA B 1 110 ? -3.498 -22.234 -10.469 1 98.5 110 ALA B O 1
ATOM 1904 N N . THR B 1 111 ? -4.816 -23.172 -8.977 1 98.5 111 THR B N 1
ATOM 1905 C CA . THR B 1 111 ? -6.055 -22.906 -9.695 1 98.5 111 THR B CA 1
ATOM 1906 C C . THR B 1 111 ? -7.016 -22.109 -8.82 1 98.5 111 THR B C 1
ATOM 1908 O O . THR B 1 111 ? -7.406 -22.547 -7.742 1 98.5 111 THR B O 1
ATOM 1911 N N . ALA B 1 112 ? -7.316 -20.906 -9.289 1 98.38 112 ALA B N 1
ATOM 1912 C CA . ALA B 1 112 ? -8.312 -20.062 -8.625 1 98.38 112 ALA B CA 1
ATOM 1913 C C . ALA B 1 112 ? -9.695 -20.281 -9.227 1 98.38 112 ALA B C 1
ATOM 1915 O O . ALA B 1 112 ? -9.859 -20.281 -10.453 1 98.38 112 ALA B O 1
ATOM 1916 N N . LEU B 1 113 ? -10.656 -20.391 -8.32 1 97.56 113 LEU B N 1
ATOM 1917 C CA . LEU B 1 113 ? -12 -20.75 -8.766 1 97.56 113 LEU B CA 1
ATOM 1918 C C . LEU B 1 113 ? -13.031 -19.828 -8.125 1 97.56 113 LEU B C 1
ATOM 1920 O O . LEU B 1 113 ? -13.062 -19.672 -6.902 1 97.56 113 LEU B O 1
ATOM 1924 N N . LEU B 1 114 ? -13.805 -19.219 -8.906 1 97.25 114 LEU B N 1
ATOM 1925 C CA . LEU B 1 114 ? -14.984 -18.484 -8.484 1 97.25 114 LEU B CA 1
ATOM 1926 C C . LEU B 1 114 ? -16.141 -18.719 -9.445 1 97.25 114 LEU B C 1
ATOM 1928 O O . LEU B 1 114 ? -16.109 -18.281 -10.602 1 97.25 114 LEU B O 1
ATOM 1932 N N . GLY B 1 115 ? -17.234 -19.297 -8.867 1 92.19 115 GLY B N 1
ATOM 1933 C CA . GLY B 1 115 ? -18.297 -19.688 -9.781 1 92.19 115 GLY B CA 1
ATOM 1934 C C . GLY B 1 115 ? -17.828 -20.562 -10.922 1 92.19 115 GLY B C 1
ATOM 1935 O O . GLY B 1 115 ? -17.188 -21.594 -10.695 1 92.19 115 GLY B O 1
ATOM 1936 N N . GLU B 1 116 ? -18.047 -20.094 -12.164 1 91 116 GLU B N 1
ATOM 1937 C CA . GLU B 1 116 ? -17.688 -20.859 -13.352 1 91 116 GLU B CA 1
ATOM 1938 C C . GLU B 1 116 ? -16.297 -20.469 -13.852 1 91 116 GLU B C 1
ATOM 1940 O O . GLU B 1 116 ? -15.758 -21.094 -14.773 1 91 116 GLU B O 1
ATOM 1945 N N . ARG B 1 117 ? -15.758 -19.453 -13.305 1 93.81 117 ARG B N 1
ATOM 1946 C CA . ARG B 1 117 ? -14.453 -18.969 -13.758 1 93.81 117 ARG B CA 1
ATOM 1947 C C . ARG B 1 117 ? -13.32 -19.719 -13.055 1 93.81 117 ARG B C 1
ATOM 1949 O O . ARG B 1 117 ? -13.344 -19.891 -11.836 1 93.81 117 ARG B O 1
ATOM 1956 N N . THR B 1 118 ? -12.445 -20.156 -13.906 1 96.25 118 THR B N 1
ATOM 1957 C CA . THR B 1 118 ? -11.242 -20.844 -13.445 1 96.25 118 THR B CA 1
ATOM 1958 C C . THR B 1 118 ? -9.984 -20.188 -14.016 1 96.25 118 THR B C 1
ATOM 1960 O O . THR B 1 118 ? -9.922 -19.922 -15.219 1 96.25 118 THR B O 1
ATOM 1963 N N . VAL B 1 119 ? -9.055 -19.906 -13.172 1 97 119 VAL B N 1
ATOM 1964 C CA . VAL B 1 119 ? -7.781 -19.312 -13.578 1 97 119 VAL B CA 1
ATOM 1965 C C . VAL B 1 119 ? -6.633 -20.203 -13.117 1 97 119 VAL B C 1
ATOM 1967 O O . VAL B 1 119 ? -6.488 -20.484 -11.93 1 97 119 VAL B O 1
ATOM 1970 N N . VAL B 1 120 ? -5.828 -20.625 -14.047 1 96.88 120 VAL B N 1
ATOM 1971 C CA . VAL B 1 120 ? -4.684 -21.484 -13.742 1 96.88 120 VAL B CA 1
ATOM 1972 C C . VAL B 1 120 ? -3.404 -20.656 -13.742 1 96.88 120 VAL B C 1
ATOM 1974 O O . VAL B 1 120 ? -3.15 -19.891 -14.672 1 96.88 120 VAL B O 1
ATOM 1977 N N . VAL B 1 121 ? -2.619 -20.828 -12.711 1 96.56 121 VAL B N 1
ATOM 1978 C CA . VAL B 1 121 ? -1.357 -20.109 -12.539 1 96.56 121 VAL B CA 1
ATOM 1979 C C . VAL B 1 121 ? -0.218 -21.109 -12.367 1 96.56 121 VAL B C 1
ATOM 1981 O O . VAL B 1 121 ? -0.189 -21.859 -11.391 1 96.56 121 VAL B O 1
ATOM 1984 N N . PRO B 1 122 ? 0.714 -21.109 -13.344 1 96.94 122 PRO B N 1
ATOM 1985 C CA . PRO B 1 122 ? 1.895 -21.938 -13.125 1 96.94 122 PRO B CA 1
ATOM 1986 C C . PRO B 1 122 ? 2.754 -21.469 -11.961 1 96.94 122 PRO B C 1
ATOM 1988 O O . PRO B 1 122 ? 2.871 -20.25 -11.727 1 96.94 122 PRO B O 1
ATOM 1991 N N . LEU B 1 123 ? 3.334 -22.484 -11.273 1 97.5 123 LEU B N 1
ATOM 1992 C CA . LEU B 1 123 ? 4.129 -22.125 -10.102 1 97.5 123 LEU B CA 1
ATOM 1993 C C . LEU B 1 123 ? 5.605 -22.422 -10.336 1 97.5 123 LEU B C 1
ATOM 1995 O O . LEU B 1 123 ? 6.387 -22.5 -9.391 1 97.5 123 LEU B O 1
ATOM 1999 N N . ASP B 1 124 ? 5.895 -22.562 -11.57 1 94.56 124 ASP B N 1
ATOM 2000 C CA . ASP B 1 124 ? 7.312 -22.688 -11.898 1 94.56 124 ASP B CA 1
ATOM 2001 C C . ASP B 1 124 ? 8.109 -21.484 -11.383 1 94.56 124 ASP B C 1
ATOM 2003 O O . ASP B 1 124 ? 7.754 -20.344 -11.656 1 94.56 124 ASP B O 1
ATOM 2007 N N . GLY B 1 125 ? 9.148 -21.797 -10.656 1 94.38 125 GLY B N 1
ATOM 2008 C CA . GLY B 1 125 ? 10.008 -20.75 -10.141 1 94.38 125 GLY B CA 1
ATOM 2009 C C . GLY B 1 125 ? 9.406 -20.016 -8.953 1 94.38 125 GLY B C 1
ATOM 2010 O O . GLY B 1 125 ? 10.023 -19.094 -8.414 1 94.38 125 GLY B O 1
ATOM 2011 N N . ALA B 1 126 ? 8.258 -20.453 -8.469 1 97.25 126 ALA B N 1
ATOM 2012 C CA . ALA B 1 126 ? 7.598 -19.766 -7.363 1 97.25 126 ALA B CA 1
ATOM 2013 C C . ALA B 1 126 ? 8.312 -20.031 -6.039 1 97.25 126 ALA B C 1
ATOM 2015 O O . ALA B 1 126 ? 8.367 -19.172 -5.168 1 97.25 126 ALA B O 1
ATOM 2016 N N . ALA B 1 127 ? 8.859 -21.141 -5.887 1 97.31 127 ALA B N 1
ATOM 2017 C CA . ALA B 1 127 ? 9.359 -21.609 -4.594 1 97.31 127 ALA B CA 1
ATOM 2018 C C . ALA B 1 127 ? 10.406 -20.641 -4.035 1 97.31 127 ALA B C 1
ATOM 2020 O O . ALA B 1 127 ? 10.242 -20.109 -2.936 1 97.31 127 ALA B O 1
ATOM 2021 N N . PRO B 1 128 ? 11.477 -20.359 -4.816 1 95.56 128 PRO B N 1
ATOM 2022 C CA . PRO B 1 128 ? 12.461 -19.438 -4.242 1 95.56 128 PRO B CA 1
ATOM 2023 C C . PRO B 1 128 ? 11.875 -18.047 -3.955 1 95.56 128 PRO B C 1
ATOM 2025 O O . PRO B 1 128 ? 12.242 -17.422 -2.965 1 95.56 128 PRO B O 1
ATOM 2028 N N . ALA B 1 129 ? 10.992 -17.594 -4.754 1 94.75 129 ALA B N 1
ATOM 2029 C CA . ALA B 1 129 ? 10.367 -16.281 -4.551 1 94.75 129 ALA B CA 1
ATOM 2030 C C . ALA B 1 129 ? 9.516 -16.266 -3.289 1 94.75 129 ALA B C 1
ATOM 2032 O O . ALA B 1 129 ? 9.523 -15.297 -2.533 1 94.75 129 ALA B O 1
ATOM 2033 N N . VAL B 1 130 ? 8.789 -17.328 -3.057 1 97.38 130 VAL B N 1
ATOM 2034 C CA . VAL B 1 130 ? 7.945 -17.422 -1.867 1 97.38 130 VAL B CA 1
ATOM 2035 C C . VAL B 1 130 ? 8.82 -17.422 -0.616 1 97.38 130 VAL B C 1
ATOM 2037 O O . VAL B 1 130 ? 8.484 -16.797 0.387 1 97.38 130 VAL B O 1
ATOM 2040 N N . ARG B 1 131 ? 9.906 -18.094 -0.612 1 95.38 131 ARG B N 1
ATOM 2041 C CA . ARG B 1 131 ? 10.82 -18.109 0.529 1 95.38 131 ARG B CA 1
ATOM 2042 C C . ARG B 1 131 ? 11.344 -16.719 0.831 1 95.38 131 ARG B C 1
ATOM 2044 O O . ARG B 1 131 ? 11.414 -16.312 1.993 1 95.38 131 ARG B O 1
ATOM 2051 N N . GLU B 1 132 ? 11.688 -16.016 -0.206 1 90.94 132 GLU B N 1
ATOM 2052 C CA . GLU B 1 132 ? 12.156 -14.641 -0.023 1 90.94 132 GLU B CA 1
ATOM 2053 C C . GLU B 1 132 ? 11.047 -13.758 0.54 1 90.94 132 GLU B C 1
ATOM 2055 O O . GLU B 1 132 ? 11.289 -12.922 1.41 1 90.94 132 GLU B O 1
ATOM 2060 N N . PHE B 1 133 ? 9.867 -13.922 0.082 1 93.94 133 PHE B N 1
ATOM 2061 C CA . PHE B 1 133 ? 8.711 -13.195 0.594 1 93.94 133 PHE B CA 1
ATOM 2062 C C . PHE B 1 133 ? 8.516 -13.469 2.078 1 93.94 133 PHE B C 1
ATOM 2064 O O . PHE B 1 133 ? 8.289 -12.547 2.863 1 93.94 133 PHE B O 1
ATOM 2071 N N . ARG B 1 134 ? 8.594 -14.734 2.43 1 93.94 134 ARG B N 1
ATOM 2072 C CA . ARG B 1 134 ? 8.469 -15.109 3.834 1 93.94 134 ARG B CA 1
ATOM 2073 C C . ARG B 1 134 ? 9.539 -14.422 4.68 1 93.94 134 ARG B C 1
ATOM 2075 O O . ARG B 1 134 ? 9.266 -13.977 5.797 1 93.94 134 ARG B O 1
ATOM 2082 N N . ALA B 1 135 ? 10.688 -14.422 4.195 1 88.56 135 ALA B N 1
ATOM 2083 C CA . ALA B 1 135 ? 11.773 -13.781 4.926 1 88.56 135 ALA B CA 1
ATOM 2084 C C . ALA B 1 135 ? 11.492 -12.297 5.137 1 88.56 135 ALA B C 1
ATOM 2086 O O . ALA B 1 135 ? 11.703 -11.766 6.23 1 88.56 135 ALA B O 1
ATOM 2087 N N . CYS B 1 136 ? 11.047 -11.672 4.141 1 85.12 136 CYS B N 1
ATOM 2088 C CA . CYS B 1 136 ? 10.664 -10.273 4.234 1 85.12 136 CYS B CA 1
ATOM 2089 C C . CYS B 1 136 ? 9.57 -10.07 5.281 1 85.12 136 CYS B C 1
ATOM 2091 O O . CYS B 1 136 ? 9.672 -9.188 6.129 1 85.12 136 CYS B O 1
ATOM 2093 N N . ALA B 1 137 ? 8.57 -10.891 5.195 1 87.19 137 ALA B N 1
ATOM 2094 C CA . ALA B 1 137 ? 7.402 -10.75 6.066 1 87.19 137 ALA B CA 1
ATOM 2095 C C . ALA B 1 137 ? 7.77 -11.023 7.52 1 87.19 137 ALA B C 1
ATOM 2097 O O . ALA B 1 137 ? 7.133 -10.5 8.438 1 87.19 137 ALA B O 1
ATOM 2098 N N . SER B 1 138 ? 8.719 -11.805 7.621 1 83.75 138 SER B N 1
ATOM 2099 C CA . SER B 1 138 ? 9.164 -12.117 8.977 1 83.75 138 SER B CA 1
ATOM 2100 C C . SER B 1 138 ? 10.102 -11.047 9.508 1 83.75 138 SER B C 1
ATOM 2102 O O . SER B 1 138 ? 10.484 -11.078 10.68 1 83.75 138 SER B O 1
ATOM 2104 N N . GLY B 1 139 ? 10.289 -10.016 8.703 1 73.69 139 GLY B N 1
ATOM 2105 C CA . GLY B 1 139 ? 11.227 -8.984 9.133 1 73.69 139 GLY B CA 1
ATOM 2106 C C . GLY B 1 139 ? 12.68 -9.391 8.977 1 73.69 139 GLY B C 1
ATOM 2107 O O . GLY B 1 139 ? 13.57 -8.703 9.477 1 73.69 139 GLY B O 1
ATOM 2108 N N . LEU B 1 140 ? 12.852 -10.602 8.414 1 54.38 140 LEU B N 1
ATOM 2109 C CA . LEU B 1 140 ? 14.219 -11.078 8.211 1 54.38 140 LEU B CA 1
ATOM 2110 C C . LEU B 1 140 ? 14.828 -10.469 6.957 1 54.38 140 LEU B C 1
ATOM 2112 O O . LEU B 1 140 ? 14.141 -10.297 5.949 1 54.38 140 LEU B O 1
ATOM 2116 N N . ASN B 1 141 ? 15.414 -9.344 6.93 1 48.66 141 ASN B N 1
ATOM 2117 C CA . ASN B 1 141 ? 16.125 -8.773 5.793 1 48.66 141 ASN B CA 1
ATOM 2118 C C . ASN B 1 141 ? 16.766 -9.859 4.93 1 48.66 141 ASN B C 1
ATOM 2120 O O . ASN B 1 141 ? 17.5 -10.703 5.43 1 48.66 141 ASN B O 1
ATOM 2124 N N . VAL B 1 142 ? 16.188 -10.211 3.799 1 40.31 142 VAL B N 1
ATOM 2125 C CA . VAL B 1 142 ? 16.969 -11.086 2.924 1 40.31 142 VAL B CA 1
ATOM 2126 C C . VAL B 1 142 ? 18.031 -10.281 2.199 1 40.31 142 VAL B C 1
ATOM 2128 O O . VAL B 1 142 ? 17.844 -9.094 1.932 1 40.31 142 VAL B O 1
#

Organism: NCBI:txid2562239

Secondary structure (DSSP, 8-state):
-----------------EEEEEEEEEEEEEE-SSEEEEEEEETTTTEEEEEEEESSPPPP-S-EEEEEESTT-EEEEES--EEEGGGTEEEEEES--HHHHHHHHH-SEEEEEETTEEEEEE-TTHHHHHHHHHHHHTT---/-----------------EEEEEEEEEEEEEE-SSEEEEEEEETTTTEEEEEEEESSPPPP-S-EEEEEESTT-EEEEES--EEEGGGTEEEEEES--HHHHHHHHH-SEEEEEETTEEEEEE-TTHHHHHHHHHHHHTT---

Sequence (284 aa):
MLRALAILLLSTAPALAWEVRQGRICELVHDGEDASVRVTYDPALPEYAIAITPKRPWQQGSIFAMRFDGPRGNTISTDRHALSGGGATLTVTDRGFGNVLNGLEFNHTATALLGERTVVVPLDGAAPAVREFRACASGLNVMLRALAILLLSTAPALAWEVRQGRICELVHDGEDASVRVTYDPALPEYAIAITPKRPWQQGSIFAMRFDGPRGNTISTDRHALSGGGATLTVTDRGFGNVLNGLEFNHTATALLGERTVVVPLDGAAPAVREFRACASGLNV

Solvent-accessible surface area (backbone atoms only — not comparable to full-atom values): 15301 Å² total; per-residue (Å²): 137,84,81,80,79,76,77,76,73,72,71,71,64,83,68,66,46,42,40,60,45,76,28,61,33,27,31,38,37,31,61,43,95,57,32,33,41,38,36,39,34,34,64,81,75,53,32,33,35,42,37,42,33,41,81,60,60,54,56,86,56,71,50,40,33,41,38,23,45,50,87,60,53,49,75,50,73,45,67,72,62,43,69,39,83,87,20,34,32,42,36,41,70,39,75,73,53,66,68,59,51,48,32,45,36,53,21,50,31,39,34,42,36,26,67,90,43,73,47,75,41,80,23,65,65,20,34,69,28,46,52,51,35,50,33,42,67,69,67,41,81,121,134,83,80,78,81,77,76,75,75,74,71,70,63,82,69,64,47,41,40,61,45,77,28,59,33,25,30,38,38,29,61,44,96,57,32,34,39,38,36,38,32,35,64,81,75,52,33,33,35,41,38,43,34,42,81,60,60,54,56,84,56,74,50,41,34,40,38,23,44,52,87,59,52,49,75,51,72,45,68,73,62,46,70,40,82,88,20,35,31,40,35,40,68,40,75,72,54,64,68,60,51,49,31,46,36,52,22,49,33,38,36,40,35,28,67,90,46,72,48,75,43,80,24,66,66,20,34,69,28,46,52,52,33,50,32,42,67,69,68,42,81,122

Radius of gyration: 24.15 Å; Cα contacts (8 Å, |Δi|>4): 621; chains: 2; bounding box: 58×64×103 Å

Foldseek 3Di:
DPPPPPPPPPPVPPPPDDDDDDWDKFWDWDDDPFWIWIWIATVVVRKIKIKIFGPDFADDAQKKKKWAAAPDTDMDMDRQWDADPRRRMIMDMDNDCPVVLCSLQGGAWMWIDGPPDIDIDGSVVVNVSSVVSVCVSVVNDD/DPPPPPPPPPPVPPPPDDDDDDWDKFWDWDDDPFWIWIWIATVVVRKIKIKIFGPDFDDDAQKKKKWAAAPDTDMDMDRQWDADPRRRMIMDMDNDCPPVLCRLQGGAWMWIDGPPDIDIDGSVVVNVSSVVSVCVSVVNDD